Protein AF-0000000084458214 (afdb_homodimer)

Solvent-accessible surface area (backbone atoms only — not comparable to full-atom values): 15263 Å² total; per-residue (Å²): 127,90,68,49,30,38,37,38,34,32,33,39,53,26,86,89,51,52,70,67,56,36,51,49,43,48,60,70,59,49,39,23,42,50,30,45,54,28,53,77,61,60,36,29,26,35,30,42,27,46,20,45,67,82,57,42,50,61,59,68,68,41,92,57,76,60,43,67,59,92,46,48,25,34,38,41,35,29,31,71,39,71,67,58,52,57,55,52,59,68,34,64,62,38,60,70,46,51,55,62,51,42,64,74,42,37,34,66,84,49,84,35,28,49,26,50,41,21,48,61,46,71,39,27,47,88,42,36,55,68,58,82,29,74,88,50,53,72,78,74,76,80,125,126,90,68,48,31,38,38,38,33,34,34,40,54,26,88,88,50,53,71,67,57,35,53,49,43,47,60,70,58,48,38,23,44,50,31,45,54,28,54,78,61,60,36,31,26,33,30,43,27,46,20,45,67,83,59,41,50,61,60,67,67,40,90,57,78,60,43,68,58,93,45,48,26,34,37,40,33,28,30,71,38,72,66,60,52,59,56,52,60,67,35,65,62,36,60,69,46,51,54,61,51,46,65,75,42,37,31,66,87,48,82,36,27,47,26,49,41,20,48,60,46,72,39,25,48,90,41,37,55,66,60,82,28,75,88,51,51,71,77,73,76,79,126

Organism: NCBI:txid398673

InterPro domains:
  IPR009799 EthD domain [PF07110] (14-109)
  IPR011008 Dimeric alpha-beta barrel [SSF54909] (6-111)

Nearest PDB structures (foldseek):
  2ftr-assembly1_B  TM=7.548E-01  e=2.583E-05  Halalkalibacterium halodurans C-125
  3lo3-assembly2_C  TM=6.861E-01  e=1.481E-04  Colwellia psychrerythraea 34H
  3bde-assembly1_A  TM=5.915E-01  e=1.314E-03  Mesorhizobium japonicum MAFF 303099
  1iuj-assembly1_B  TM=6.282E-01  e=7.536E-03  Thermus thermophilus
  5kak-assembly1_A  TM=5.071E-01  e=2.304E-03  Paraburkholderia xenovorans LB400

Secondary structure (DSSP, 8-state):
----EEEEEEE-B-TTS-HHHHHHHIIIIIHHHHHHHHHHHT--EEEEEE--HHHHHHHHHSSS-EEE---SEEEEEEES-HHHHHHHTTSHHIIIIIHHHHTTTB-TTS--EEEEEEEEEEEEETTEE-S--GGGS------/----EEEEEEE-B-TTS-HHHHHHHIIIIIHHHHHHHHHHHT--EEEEEE--HHHHHHHHHSSS-EEE---SEEEEEEES-HHHHHHHTTSHHIIIIIHHHHTTTB-TTS--EEEEEEEEEEEEETTEE-S--GGGS------

Structure (mmCIF, N/CA/C/O backbone):
data_AF-0000000084458214-model_v1
#
loop_
_entity.id
_entity.type
_entity.pdbx_description
1 polymer 'EthD domain-containing protein'
#
loop_
_atom_site.group_PDB
_atom_site.id
_atom_site.type_symbol
_atom_site.label_atom_id
_atom_site.label_alt_id
_atom_site.label_comp_id
_atom_site.label_asym_id
_atom_site.label_entity_id
_atom_site.label_seq_id
_atom_site.pdbx_PDB_ins_code
_atom_site.Cartn_x
_atom_site.Cartn_y
_atom_site.Cartn_z
_atom_site.occupancy
_atom_site.B_iso_or_equiv
_atom_site.auth_seq_id
_atom_site.auth_comp_id
_atom_site.auth_asym_id
_atom_site.auth_atom_id
_atom_site.pdbx_PDB_model_num
ATOM 1 N N . MET A 1 1 ? -12.719 -8.867 16.609 1 38.28 1 MET A N 1
ATOM 2 C CA . MET A 1 1 ? -11.469 -8.117 16.703 1 38.28 1 MET A CA 1
ATOM 3 C C . MET A 1 1 ? -11.461 -6.953 15.711 1 38.28 1 MET A C 1
ATOM 5 O O . MET A 1 1 ? -11.859 -7.109 14.555 1 38.28 1 MET A O 1
ATOM 9 N N . SER A 1 2 ? -11.703 -5.812 16.156 1 49.28 2 SER A N 1
ATOM 10 C CA . SER A 1 2 ? -11.938 -4.641 15.32 1 49.28 2 SER A CA 1
ATOM 11 C C . SER A 1 2 ? -10.836 -4.477 14.281 1 49.28 2 SER A C 1
ATOM 13 O O . SER A 1 2 ? -9.648 -4.484 14.625 1 49.28 2 SER A O 1
ATOM 15 N N . SER A 1 3 ? -10.898 -4.867 13 1 80.44 3 SER A N 1
ATOM 16 C CA . SER A 1 3 ? -9.883 -4.914 11.953 1 80.44 3 SER A CA 1
ATOM 17 C C . SER A 1 3 ? -9.562 -3.518 11.43 1 80.44 3 SER A C 1
ATOM 19 O O . SER A 1 3 ? -10.453 -2.686 11.281 1 80.44 3 SER A O 1
ATOM 21 N N . SER A 1 4 ? -8.359 -3.076 11.68 1 92.88 4 SER A N 1
ATOM 22 C CA . SER A 1 4 ? -7.887 -1.809 11.133 1 92.88 4 SER A CA 1
ATOM 23 C C . SER A 1 4 ? -7.922 -1.814 9.609 1 92.88 4 SER A C 1
ATOM 25 O O . SER A 1 4 ? -8.281 -2.82 9 1 92.88 4 SER A O 1
ATOM 27 N N . LEU A 1 5 ? -7.855 -0.6 9.086 1 94.44 5 LEU A N 1
ATOM 28 C CA . LEU A 1 5 ? -7.902 -0.42 7.637 1 94.44 5 LEU A CA 1
ATOM 29 C C . LEU A 1 5 ? -6.582 0.132 7.109 1 94.44 5 LEU A C 1
ATOM 31 O O . LEU A 1 5 ? -5.875 0.846 7.824 1 94.44 5 LEU A O 1
ATOM 35 N N . TYR A 1 6 ? -6.293 -0.275 5.93 1 95.06 6 TYR A N 1
ATOM 36 C CA . TYR A 1 6 ? -5.227 0.391 5.188 1 95.06 6 TYR A CA 1
ATOM 37 C C . TYR A 1 6 ? -5.801 1.393 4.191 1 95.06 6 TYR A C 1
ATOM 39 O O . TYR A 1 6 ? -6.742 1.078 3.457 1 95.06 6 TYR A O 1
ATOM 47 N N . LYS A 1 7 ? -5.34 2.588 4.258 1 93.06 7 LYS A N 1
ATOM 48 C CA . LYS A 1 7 ? -5.562 3.594 3.223 1 93.06 7 LYS A CA 1
ATOM 49 C C . LYS A 1 7 ? -4.27 3.918 2.482 1 93.06 7 LYS A C 1
ATOM 51 O O . LYS A 1 7 ? -3.266 4.273 3.104 1 93.06 7 LYS A O 1
ATOM 56 N N . ILE A 1 8 ? -4.312 3.752 1.186 1 94 8 ILE A N 1
ATOM 57 C CA . ILE A 1 8 ? -3.152 4.055 0.355 1 94 8 ILE A CA 1
ATOM 58 C C . ILE A 1 8 ? -3.43 5.301 -0.482 1 94 8 ILE A C 1
ATOM 60 O O . ILE A 1 8 ? -4.488 5.414 -1.105 1 94 8 ILE A O 1
ATOM 64 N N . CYS A 1 9 ? -2.486 6.23 -0.456 1 92.81 9 CYS A N 1
ATOM 65 C CA . CYS A 1 9 ? -2.559 7.445 -1.258 1 92.81 9 CYS A CA 1
ATOM 66 C C . CYS A 1 9 ? -1.31 7.609 -2.115 1 92.81 9 CYS A C 1
ATOM 68 O O . CYS A 1 9 ? -0.195 7.371 -1.646 1 92.81 9 CYS A O 1
ATOM 70 N N . PHE A 1 10 ? -1.528 7.938 -3.326 1 92.62 10 PHE A N 1
ATOM 71 C CA . PHE A 1 10 ? -0.419 8.203 -4.234 1 92.62 10 PHE A CA 1
ATOM 72 C C . PHE A 1 10 ? -0.232 9.703 -4.43 1 92.62 10 PHE A C 1
ATOM 74 O O . PHE A 1 10 ? -1.208 10.453 -4.539 1 92.62 10 PHE A O 1
ATOM 81 N N . ILE A 1 11 ? 1.06 10.133 -4.457 1 92.12 11 ILE A N 1
ATOM 82 C CA . ILE A 1 11 ? 1.333 11.57 -4.418 1 92.12 11 ILE A CA 1
ATOM 83 C C . ILE A 1 11 ? 2.355 11.93 -5.492 1 92.12 11 ILE A C 1
ATOM 85 O O . ILE A 1 11 ? 3.1 11.062 -5.965 1 92.12 11 ILE A O 1
ATOM 89 N N . ARG A 1 12 ? 2.387 13.203 -5.852 1 92.88 12 ARG A N 1
ATOM 90 C CA . ARG A 1 12 ? 3.33 13.773 -6.809 1 92.88 12 ARG A CA 1
ATOM 91 C C . ARG A 1 12 ? 4.113 14.93 -6.188 1 92.88 12 ARG A C 1
ATOM 93 O O . ARG A 1 12 ? 3.555 15.742 -5.449 1 92.88 12 ARG A O 1
ATOM 100 N N . ARG A 1 13 ? 5.285 14.922 -6.574 1 94.81 13 ARG A N 1
ATOM 101 C CA . ARG A 1 13 ? 6.137 15.984 -6.051 1 94.81 13 ARG A CA 1
ATOM 102 C C . ARG A 1 13 ? 5.879 17.297 -6.777 1 94.81 13 ARG A C 1
ATOM 104 O O . ARG A 1 13 ? 5.504 17.312 -7.953 1 94.81 13 ARG A O 1
ATOM 111 N N . ARG A 1 14 ? 6.051 18.438 -6.098 1 94.88 14 ARG A N 1
ATOM 112 C CA . ARG A 1 14 ? 6.078 19.75 -6.746 1 94.88 14 ARG A CA 1
ATOM 113 C C . ARG A 1 14 ? 7.008 19.734 -7.953 1 94.88 14 ARG A C 1
ATOM 115 O O . ARG A 1 14 ? 8.102 19.188 -7.895 1 94.88 14 ARG A O 1
ATOM 122 N N . PRO A 1 15 ? 6.609 20.391 -9.039 1 94.25 15 PRO A N 1
ATOM 123 C CA . PRO A 1 15 ? 7.34 20.25 -10.305 1 94.25 15 PRO A CA 1
ATOM 124 C C . PRO A 1 15 ? 8.727 20.906 -10.258 1 94.25 15 PRO A C 1
ATOM 126 O O . PRO A 1 15 ? 9.586 20.578 -11.086 1 94.25 15 PRO A O 1
ATOM 129 N N . ASP A 1 16 ? 8.938 21.797 -9.359 1 97.31 16 ASP A N 1
ATOM 130 C CA . ASP A 1 16 ? 10.219 22.5 -9.32 1 97.31 16 ASP A CA 1
ATOM 131 C C . ASP A 1 16 ? 11.227 21.766 -8.445 1 97.31 16 ASP A C 1
ATOM 133 O O . ASP A 1 16 ? 12.383 22.172 -8.344 1 97.31 16 ASP A O 1
ATOM 137 N N . LEU A 1 17 ? 10.844 20.688 -7.844 1 97.69 17 LEU A N 1
ATOM 138 C CA . LEU A 1 17 ? 11.742 19.922 -6.977 1 97.69 17 LEU A CA 1
ATOM 139 C C . LEU A 1 17 ? 12.32 18.719 -7.707 1 97.69 17 LEU A C 1
ATOM 141 O O . LEU A 1 17 ? 11.617 18.062 -8.477 1 97.69 17 LEU A O 1
ATOM 145 N N . THR A 1 18 ? 13.586 18.406 -7.43 1 97.94 18 THR A N 1
ATOM 146 C CA . THR A 1 18 ? 14.141 17.109 -7.824 1 97.94 18 THR A CA 1
ATOM 147 C C . THR A 1 18 ? 13.586 15.992 -6.945 1 97.94 18 THR A C 1
ATOM 149 O O . THR A 1 18 ? 13.023 16.25 -5.879 1 97.94 18 THR A O 1
ATOM 152 N N . GLU A 1 19 ? 13.766 14.781 -7.359 1 97.06 19 GLU A N 1
ATOM 153 C CA . GLU A 1 19 ? 13.344 13.648 -6.543 1 97.06 19 GLU A CA 1
ATOM 154 C C . GLU A 1 19 ? 14.062 13.641 -5.199 1 97.06 19 GLU A C 1
ATOM 156 O O . GLU A 1 19 ? 13.453 13.375 -4.164 1 97.06 19 GLU A O 1
ATOM 161 N N . GLU A 1 20 ? 15.328 13.906 -5.273 1 97.12 20 GLU A N 1
ATOM 162 C CA . GLU A 1 20 ? 16.125 13.898 -4.047 1 97.12 20 GLU A CA 1
ATOM 163 C C . GLU A 1 20 ? 15.617 14.938 -3.055 1 97.12 20 GLU A C 1
ATOM 165 O O . GLU A 1 20 ? 15.453 14.648 -1.868 1 97.12 20 GLU A O 1
ATOM 170 N N . GLN A 1 21 ? 15.336 16.141 -3.541 1 98.31 21 GLN A N 1
ATOM 171 C CA . GLN A 1 21 ? 14.805 17.203 -2.695 1 98.31 21 GLN A CA 1
ATOM 172 C C . GLN A 1 21 ? 13.445 16.812 -2.115 1 98.31 21 GLN A C 1
ATOM 174 O O . GLN A 1 21 ? 13.188 17.047 -0.932 1 98.31 21 GLN A O 1
ATOM 179 N N . PHE A 1 22 ? 12.656 16.281 -2.914 1 97.69 22 PHE A N 1
ATOM 180 C CA . PHE A 1 22 ? 11.312 15.875 -2.525 1 97.69 22 PHE A CA 1
ATOM 181 C C . PHE A 1 22 ? 11.367 14.828 -1.417 1 97.69 22 PHE A C 1
ATOM 183 O O . PHE A 1 22 ? 10.734 14.992 -0.371 1 97.69 22 PHE A O 1
ATOM 190 N N . TYR A 1 23 ? 12.125 13.758 -1.609 1 96.62 23 TYR A N 1
ATOM 191 C CA . TYR A 1 23 ? 12.172 12.672 -0.638 1 96.62 23 TYR A CA 1
ATOM 192 C C . TYR A 1 23 ? 12.82 13.133 0.663 1 96.62 23 TYR A C 1
ATOM 194 O O . TYR A 1 23 ? 12.406 12.711 1.749 1 96.62 23 TYR A O 1
ATOM 202 N N . ASP A 1 24 ? 13.852 13.945 0.537 1 96.94 24 ASP A N 1
ATOM 203 C CA . ASP A 1 24 ? 14.492 14.477 1.735 1 96.94 24 ASP A CA 1
ATOM 204 C C . ASP A 1 24 ? 13.5 15.289 2.568 1 96.94 24 ASP A C 1
ATOM 206 O O . ASP A 1 24 ? 13.383 15.086 3.775 1 96.94 24 ASP A O 1
ATOM 210 N N . TYR A 1 25 ? 12.805 16.203 1.949 1 97.94 25 TYR A N 1
ATOM 211 C CA . TYR A 1 25 ? 11.828 17.031 2.648 1 97.94 25 TYR A CA 1
ATOM 212 C C . TYR A 1 25 ? 10.727 16.172 3.27 1 97.94 25 TYR A C 1
ATOM 214 O O . TYR A 1 25 ? 10.391 16.344 4.445 1 97.94 25 TYR A O 1
ATOM 222 N N . TRP A 1 26 ? 10.188 15.266 2.469 1 97.25 26 TRP A N 1
ATOM 223 C CA . TRP A 1 26 ? 9.094 14.406 2.91 1 97.25 26 TRP A CA 1
ATOM 224 C C . TRP A 1 26 ? 9.5 13.594 4.137 1 97.25 26 TRP A C 1
ATOM 226 O O . TRP A 1 26 ? 8.789 13.578 5.145 1 97.25 26 TRP A O 1
ATOM 236 N N . ARG A 1 27 ? 10.633 13 4.102 1 96 27 ARG A N 1
ATOM 237 C CA . ARG A 1 27 ? 11.078 12.078 5.141 1 96 27 ARG A CA 1
ATOM 238 C C . ARG A 1 27 ? 11.586 12.828 6.363 1 96 27 ARG A C 1
ATOM 240 O O . ARG A 1 27 ? 11.328 12.43 7.5 1 96 27 ARG A O 1
ATOM 247 N N . ASN A 1 28 ? 12.25 13.898 6.133 1 95.31 28 ASN A N 1
ATOM 248 C CA . ASN A 1 28 ? 13.023 14.469 7.234 1 95.31 28 ASN A CA 1
ATOM 249 C C . ASN A 1 28 ? 12.375 15.742 7.773 1 95.31 28 ASN A C 1
ATOM 251 O O . ASN A 1 28 ? 12.68 16.172 8.891 1 95.31 28 ASN A O 1
ATOM 255 N N . VAL A 1 29 ? 11.539 16.391 7.043 1 96.5 29 VAL A N 1
ATOM 256 C CA . VAL A 1 29 ? 10.891 17.609 7.5 1 96.5 29 VAL A CA 1
ATOM 257 C C . VAL A 1 29 ? 9.414 17.344 7.781 1 96.5 29 VAL A C 1
ATOM 259 O O . VAL A 1 29 ? 8.914 17.688 8.852 1 96.5 29 VAL A O 1
ATOM 262 N N . HIS A 1 30 ? 8.727 16.734 6.879 1 97.5 30 HIS A N 1
ATOM 263 C CA . HIS A 1 30 ? 7.293 16.531 7.004 1 97.5 30 HIS A CA 1
ATOM 264 C C . HIS A 1 30 ? 6.977 15.398 7.977 1 97.5 30 HIS A C 1
ATOM 266 O O . HIS A 1 30 ? 6.066 15.516 8.797 1 97.5 30 HIS A O 1
ATOM 272 N N . ALA A 1 31 ? 7.734 14.312 7.898 1 96.5 31 ALA A N 1
ATOM 273 C CA . ALA A 1 31 ? 7.418 13.078 8.609 1 96.5 31 ALA A CA 1
ATOM 274 C C . ALA A 1 31 ? 7.41 13.305 10.125 1 96.5 31 ALA A C 1
ATOM 276 O O . ALA A 1 31 ? 6.555 12.773 10.828 1 96.5 31 ALA A O 1
ATOM 277 N N . PRO A 1 32 ? 8.352 14.055 10.672 1 95.81 32 PRO A N 1
ATOM 278 C CA . PRO A 1 32 ? 8.281 14.297 12.117 1 95.81 32 PRO A CA 1
ATOM 279 C C . PRO A 1 32 ? 6.965 14.945 12.547 1 95.81 32 PRO A C 1
ATOM 281 O O . PRO A 1 32 ? 6.461 14.664 13.633 1 95.81 32 PRO A O 1
ATOM 284 N N . LYS A 1 33 ? 6.422 15.781 11.758 1 96.75 33 LYS A N 1
ATOM 285 C CA . LYS A 1 33 ? 5.133 16.391 12.07 1 96.75 33 LYS A CA 1
ATOM 286 C C . LYS A 1 33 ? 4.016 15.352 12.078 1 96.75 33 LYS A C 1
ATOM 288 O O . LYS A 1 33 ? 3.143 15.375 12.945 1 96.75 33 LYS A O 1
ATOM 293 N N . ILE A 1 34 ? 4.047 14.445 11.133 1 96.81 34 ILE A N 1
ATOM 294 C CA . ILE A 1 34 ? 3.086 13.352 11.078 1 96.81 34 ILE A CA 1
ATOM 295 C C . ILE A 1 34 ? 3.225 12.484 12.328 1 96.81 34 ILE A C 1
ATOM 297 O O . ILE A 1 34 ? 2.225 12.086 12.93 1 96.81 34 ILE A O 1
ATOM 301 N N . ALA A 1 35 ? 4.457 12.164 12.656 1 95.38 35 ALA A N 1
ATOM 302 C CA . ALA A 1 35 ? 4.723 11.32 13.82 1 95.38 35 ALA A CA 1
ATOM 303 C C . ALA A 1 35 ? 4.133 11.938 15.086 1 95.38 35 ALA A C 1
ATOM 305 O O . ALA A 1 35 ? 3.479 11.242 15.875 1 95.38 35 ALA A O 1
ATOM 306 N N . TYR A 1 36 ? 4.332 13.188 15.258 1 93.88 36 TYR A N 1
ATOM 307 C CA . TYR A 1 36 ? 3.801 13.891 16.406 1 93.88 36 TYR A CA 1
ATOM 308 C C . TYR A 1 36 ? 2.277 13.844 16.422 1 93.88 36 TYR A C 1
ATOM 310 O O . TYR A 1 36 ? 1.674 13.438 17.422 1 93.88 36 TYR A O 1
ATOM 318 N N . TRP A 1 37 ? 1.728 14.227 15.367 1 95.25 37 TRP A N 1
ATOM 319 C CA . TRP A 1 37 ? 0.279 14.305 15.219 1 95.25 37 TRP A CA 1
ATOM 320 C C . TRP A 1 37 ? -0.361 12.93 15.367 1 95.25 37 TRP A C 1
ATOM 322 O O . TRP A 1 37 ? -1.426 12.797 15.977 1 95.25 37 TRP A O 1
ATOM 332 N N . SER A 1 38 ? 0.294 11.914 14.836 1 94.31 38 SER A N 1
ATOM 333 C CA . SER A 1 38 ? -0.239 10.555 14.859 1 94.31 38 SER A CA 1
ATOM 334 C C . SER A 1 38 ? -0.381 10.039 16.281 1 94.31 38 SER A C 1
ATOM 336 O O . SER A 1 38 ? -1.34 9.336 16.609 1 94.31 38 SER A O 1
ATOM 338 N N . LYS A 1 39 ? 0.555 10.352 17.078 1 90.5 39 LYS A N 1
ATOM 339 C CA . LYS A 1 39 ? 0.53 9.898 18.469 1 90.5 39 LYS A CA 1
ATOM 340 C C . LYS A 1 39 ? -0.698 10.438 19.203 1 90.5 39 LYS A C 1
ATOM 342 O O . LYS A 1 39 ? -1.317 9.727 19.984 1 90.5 39 LYS A O 1
ATOM 347 N N . LYS A 1 40 ? -1.097 11.594 18.906 1 90.62 40 LYS A N 1
ATOM 348 C CA . LYS A 1 40 ? -2.23 12.25 19.547 1 90.62 40 LYS A CA 1
ATOM 349 C C . LYS A 1 40 ? -3.553 11.648 19.078 1 90.62 40 LYS A C 1
ATOM 351 O O . LYS A 1 40 ? -4.531 11.625 19.828 1 90.62 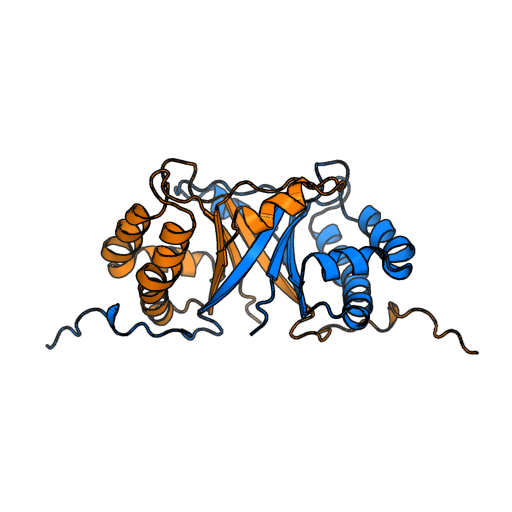40 LYS A O 1
ATOM 356 N N . HIS A 1 41 ? -3.57 11.055 17.906 1 92.88 41 HIS A N 1
ATOM 357 C CA . HIS A 1 41 ? -4.859 10.734 17.312 1 92.88 41 HIS A CA 1
ATOM 358 C C . HIS A 1 41 ? -5 9.227 17.094 1 92.88 41 HIS A C 1
ATOM 360 O O . HIS A 1 41 ? -5.926 8.781 16.406 1 92.88 41 HIS A O 1
ATOM 366 N N . GLY A 1 42 ? -4.094 8.516 17.516 1 90.44 42 GLY A N 1
ATOM 367 C CA . GLY A 1 42 ? -4.23 7.066 17.5 1 90.44 42 GLY A CA 1
ATOM 368 C C . GLY A 1 42 ? -4.043 6.461 16.125 1 90.44 42 GLY A C 1
ATOM 369 O O . GLY A 1 42 ? -4.66 5.445 15.805 1 90.44 42 GLY A O 1
ATOM 370 N N . ILE A 1 43 ? -3.352 7.117 15.297 1 94 43 ILE A N 1
ATOM 371 C CA . ILE A 1 43 ? -2.941 6.508 14.039 1 94 43 ILE A CA 1
ATOM 372 C C . ILE A 1 43 ? -2.068 5.285 14.32 1 94 43 ILE A C 1
ATOM 374 O O . ILE A 1 43 ? -1.08 5.379 15.047 1 94 43 ILE A O 1
ATOM 378 N N . ILE A 1 44 ? -2.447 4.148 13.695 1 96.12 44 ILE A N 1
ATOM 379 C CA . ILE A 1 44 ? -1.804 2.873 14 1 96.12 44 ILE A CA 1
ATOM 380 C C . ILE A 1 44 ? -0.516 2.738 13.188 1 96.12 44 ILE A C 1
ATOM 382 O O . ILE A 1 44 ? 0.491 2.236 13.695 1 96.12 44 ILE A O 1
ATOM 386 N N . GLY A 1 45 ? -0.562 3.227 11.953 1 96.31 45 GLY A N 1
ATOM 387 C CA . GLY A 1 45 ? 0.605 3.113 11.094 1 96.31 45 GLY A CA 1
ATOM 388 C C . GLY A 1 45 ? 0.679 4.203 10.047 1 96.31 45 GLY A C 1
ATOM 389 O O . GLY A 1 45 ? -0.351 4.707 9.594 1 96.31 45 GLY A O 1
ATOM 390 N N . TYR A 1 46 ? 1.821 4.551 9.688 1 97.12 46 TYR A N 1
ATOM 391 C CA . TYR A 1 46 ? 2.162 5.469 8.609 1 97.12 46 TYR A CA 1
ATOM 392 C C . TYR A 1 46 ? 3.475 5.066 7.945 1 97.12 46 TYR A C 1
ATOM 394 O O . TYR A 1 46 ? 4.535 5.125 8.57 1 97.12 46 TYR A O 1
ATOM 402 N N . THR A 1 47 ? 3.387 4.648 6.691 1 96.75 47 THR A N 1
ATOM 403 C CA . THR A 1 47 ? 4.543 4.199 5.926 1 96.75 47 THR A CA 1
ATOM 404 C C . THR A 1 47 ? 4.68 5 4.637 1 96.75 47 THR A C 1
ATOM 406 O O . THR A 1 47 ? 3.723 5.121 3.869 1 96.75 47 THR A O 1
ATOM 409 N N . GLN A 1 48 ? 5.855 5.602 4.418 1 95.81 48 GLN A N 1
ATOM 410 C CA . GLN A 1 48 ? 6.176 6.23 3.141 1 95.81 48 GLN A CA 1
ATOM 411 C C . GLN A 1 48 ? 6.758 5.215 2.16 1 95.81 48 GLN A C 1
ATOM 413 O O . GLN A 1 48 ? 7.598 4.395 2.531 1 95.81 48 GLN A O 1
ATOM 418 N N . ILE A 1 49 ? 6.309 5.281 0.956 1 95.44 49 ILE A N 1
ATOM 419 C CA . ILE A 1 49 ? 6.906 4.527 -0.14 1 95.44 49 ILE A CA 1
ATOM 420 C C . ILE A 1 49 ? 7.492 5.488 -1.17 1 95.44 49 ILE A C 1
ATOM 422 O O . ILE A 1 49 ? 6.754 6.207 -1.849 1 95.44 49 ILE A O 1
ATOM 426 N N . HIS A 1 50 ? 8.805 5.543 -1.272 1 95.88 50 HIS A N 1
ATOM 427 C CA . HIS A 1 50 ? 9.508 6.367 -2.254 1 95.88 50 HIS A CA 1
ATOM 428 C C . HIS A 1 50 ? 9.664 5.629 -3.58 1 95.88 50 HIS A C 1
ATOM 430 O O . HIS A 1 50 ? 10.453 4.688 -3.684 1 95.88 50 HIS A O 1
ATOM 436 N N . THR A 1 51 ? 8.922 6.078 -4.504 1 94.19 51 THR A N 1
ATOM 437 C CA . THR A 1 51 ? 8.938 5.418 -5.805 1 94.19 51 THR A CA 1
ATOM 438 C C . THR A 1 51 ? 9.719 6.242 -6.824 1 94.19 51 THR A C 1
ATOM 440 O O . THR A 1 51 ? 9.133 6.812 -7.746 1 94.19 51 THR A O 1
ATOM 443 N N . SER A 1 52 ? 10.953 6.137 -6.711 1 93.5 52 SER A N 1
ATOM 444 C CA . SER A 1 52 ? 11.828 6.922 -7.578 1 93.5 52 SER A CA 1
ATOM 445 C C . SER A 1 52 ? 11.773 6.422 -9.016 1 93.5 52 SER A C 1
ATOM 447 O O . SER A 1 52 ? 11.422 5.266 -9.266 1 93.5 52 SER A O 1
ATOM 449 N N . SER A 1 53 ? 12.164 7.316 -9.922 1 91.81 53 SER A N 1
ATOM 450 C CA . SER A 1 53 ? 12.219 6.941 -11.336 1 91.81 53 SER A CA 1
ATOM 451 C C . SER A 1 53 ? 13.188 5.785 -11.562 1 91.81 53 SER A C 1
ATOM 453 O O . SER A 1 53 ? 12.961 4.945 -12.438 1 91.81 53 SER A O 1
ATOM 455 N N . ALA A 1 54 ? 14.25 5.719 -10.797 1 91.19 54 ALA A N 1
ATOM 456 C CA . ALA A 1 54 ? 15.242 4.652 -10.922 1 91.19 54 ALA A CA 1
ATOM 457 C C . ALA A 1 54 ? 14.625 3.289 -10.633 1 91.19 54 ALA A C 1
ATOM 459 O O . ALA A 1 54 ? 15.016 2.281 -11.227 1 91.19 54 ALA A O 1
ATOM 460 N N . LEU A 1 55 ? 13.703 3.236 -9.797 1 89.88 55 LEU A N 1
ATOM 461 C CA . LEU A 1 55 ? 13.039 1.985 -9.445 1 89.88 55 LEU A CA 1
ATOM 462 C C . LEU A 1 55 ? 11.922 1.671 -10.43 1 89.88 55 LEU A C 1
ATOM 464 O O . LEU A 1 55 ? 11.641 0.502 -10.711 1 89.88 55 LEU A O 1
ATOM 468 N N . ARG A 1 56 ? 11.258 2.68 -10.969 1 86.81 56 ARG A N 1
ATOM 469 C CA . ARG A 1 56 ? 10.109 2.484 -11.844 1 86.81 56 ARG A CA 1
ATOM 470 C C . ARG A 1 56 ? 10.547 2.117 -13.258 1 86.81 56 ARG A C 1
ATOM 472 O O . ARG A 1 56 ? 9.875 1.344 -13.938 1 86.81 56 ARG A O 1
ATOM 479 N N . GLN A 1 57 ? 11.609 2.615 -13.664 1 86.44 57 GLN A N 1
ATOM 480 C CA . GLN A 1 57 ? 12.055 2.471 -15.039 1 86.44 57 GLN A CA 1
ATOM 481 C C . GLN A 1 57 ? 12.219 1 -15.414 1 86.44 57 GLN A C 1
ATOM 483 O O . GLN A 1 57 ? 11.734 0.562 -16.453 1 86.44 57 GLN A O 1
ATOM 488 N N . PRO A 1 58 ? 12.883 0.246 -14.547 1 83.75 58 PRO A N 1
ATOM 489 C CA . PRO A 1 58 ? 13.016 -1.168 -14.906 1 83.75 58 PRO A CA 1
ATOM 490 C C . PRO A 1 58 ? 11.664 -1.877 -15.023 1 83.75 58 PRO A C 1
ATOM 492 O O . PRO A 1 58 ? 11.531 -2.832 -15.789 1 83.75 58 PRO A O 1
ATOM 495 N N . LEU A 1 59 ? 10.742 -1.451 -14.266 1 83.31 59 LEU A N 1
ATOM 496 C CA . LEU A 1 59 ? 9.414 -2.055 -14.328 1 83.31 59 LEU A CA 1
ATOM 497 C C . LEU A 1 59 ? 8.742 -1.756 -15.664 1 83.31 59 LEU A C 1
ATOM 499 O O . LEU A 1 59 ? 8.07 -2.617 -16.234 1 83.31 59 LEU A O 1
ATOM 503 N N . THR A 1 60 ? 8.914 -0.607 -16.062 1 80.69 60 THR A N 1
ATOM 504 C CA . THR A 1 60 ? 8.312 -0.183 -17.328 1 80.69 60 THR A CA 1
ATOM 505 C C . THR A 1 60 ? 8.953 -0.908 -18.5 1 80.69 60 THR A C 1
ATOM 507 O O . THR A 1 60 ? 8.328 -1.09 -19.547 1 80.69 60 THR A O 1
ATOM 510 N N . ALA A 1 61 ? 10.117 -1.398 -18.25 1 78.31 61 ALA A N 1
ATOM 511 C CA . ALA A 1 61 ? 10.875 -2.033 -19.328 1 78.31 61 ALA A CA 1
ATOM 512 C C . ALA A 1 61 ? 10.609 -3.535 -19.375 1 78.31 61 ALA A C 1
ATOM 514 O O . ALA A 1 61 ? 11.023 -4.219 -20.312 1 78.31 61 ALA A O 1
ATOM 515 N N . THR A 1 62 ? 9.961 -3.977 -18.375 1 76.06 62 THR A N 1
ATOM 516 C CA . THR A 1 62 ? 9.672 -5.406 -18.312 1 76.06 62 THR A CA 1
ATOM 517 C C . THR A 1 62 ? 8.602 -5.781 -19.344 1 76.06 62 THR A C 1
ATOM 519 O O . THR A 1 62 ? 7.684 -5 -19.594 1 76.06 62 THR A O 1
ATOM 522 N N . PRO A 1 63 ? 8.727 -6.957 -19.859 1 68.25 63 PRO A N 1
ATOM 523 C CA . PRO A 1 63 ? 7.754 -7.395 -20.875 1 68.25 63 PRO A CA 1
ATOM 524 C C . PRO A 1 63 ? 6.426 -7.836 -20.25 1 68.25 63 PRO A C 1
ATOM 526 O O . PRO A 1 63 ? 5.527 -8.281 -20.969 1 68.25 63 PRO A O 1
ATOM 529 N N . LEU A 1 64 ? 6.238 -7.598 -19.094 1 69.56 64 LEU A N 1
ATOM 530 C CA . LEU A 1 64 ? 4.988 -7.969 -18.438 1 69.56 64 LEU A CA 1
ATOM 531 C C . LEU A 1 64 ? 3.924 -6.89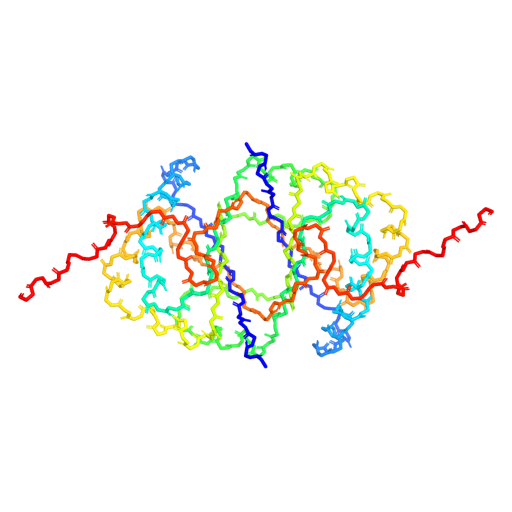8 -18.656 1 69.56 64 LEU A C 1
ATOM 533 O O . LEU A 1 64 ? 4.25 -5.719 -18.812 1 69.56 64 LEU A O 1
ATOM 537 N N . PRO A 1 65 ? 2.711 -7.383 -18.766 1 72.12 65 PRO A N 1
ATOM 538 C CA . PRO A 1 65 ? 1.604 -6.445 -18.969 1 72.12 65 PRO A CA 1
ATOM 539 C C . PRO A 1 65 ? 1.27 -5.648 -17.703 1 72.12 65 PRO A C 1
ATOM 541 O O . PRO A 1 65 ? 0.178 -5.793 -17.141 1 72.12 65 PRO A O 1
ATOM 544 N N . LEU A 1 66 ? 2.23 -4.91 -17.281 1 75.56 66 LEU A N 1
ATOM 545 C CA . LEU A 1 66 ? 2.057 -4.082 -16.094 1 75.56 66 LEU A CA 1
ATOM 546 C C . LEU A 1 66 ? 1.856 -2.619 -16.484 1 75.56 66 LEU A C 1
ATOM 548 O O . LEU A 1 66 ? 2.508 -2.119 -17.406 1 75.56 66 LEU A O 1
ATOM 552 N N . ALA A 1 67 ? 0.871 -2.057 -15.875 1 83 67 ALA A N 1
ATOM 553 C CA . ALA A 1 67 ? 0.744 -0.602 -15.906 1 83 67 ALA A CA 1
ATOM 554 C C . ALA A 1 67 ? 1.433 0.033 -14.695 1 83 67 ALA A C 1
ATOM 556 O O . ALA A 1 67 ? 0.94 -0.065 -13.57 1 83 67 ALA A O 1
ATOM 557 N N . VAL A 1 68 ? 2.57 0.605 -15.023 1 86.31 68 VAL A N 1
ATOM 558 C CA . VAL A 1 68 ? 3.332 1.206 -13.938 1 86.31 68 VAL A CA 1
ATOM 559 C C . VAL A 1 68 ? 2.791 2.602 -13.633 1 86.31 68 VAL A C 1
ATOM 561 O O . VAL A 1 68 ? 2.715 3.449 -14.531 1 86.31 68 VAL A O 1
ATOM 564 N N . MET A 1 69 ? 2.443 2.811 -12.43 1 86.88 69 MET A N 1
ATOM 565 C CA . MET A 1 69 ? 1.883 4.098 -12.023 1 86.88 69 MET A CA 1
ATOM 566 C C . MET A 1 69 ? 2.949 5.188 -12.047 1 86.88 69 MET A C 1
ATOM 568 O O . MET A 1 69 ? 4.105 4.938 -11.695 1 86.88 69 MET A O 1
ATOM 572 N N . ASP A 1 70 ? 2.449 6.316 -12.422 1 88 70 ASP A N 1
ATOM 573 C CA . ASP A 1 70 ? 3.365 7.445 -12.539 1 88 70 ASP A CA 1
ATOM 574 C C . ASP A 1 70 ? 3.176 8.422 -11.383 1 88 70 ASP A C 1
ATOM 576 O O . ASP A 1 70 ? 2.625 9.508 -11.57 1 88 70 ASP A O 1
ATOM 580 N N . PHE A 1 71 ? 3.594 8.039 -10.188 1 91.25 71 PHE A N 1
ATOM 581 C CA . PHE A 1 71 ? 3.613 8.852 -8.977 1 91.25 71 PHE A CA 1
ATOM 582 C C . PHE A 1 71 ? 5.008 8.867 -8.359 1 91.25 71 PHE A C 1
ATOM 584 O O . PHE A 1 71 ? 5.82 7.98 -8.633 1 91.25 71 PHE A O 1
ATOM 591 N N . ASP A 1 72 ? 5.238 9.859 -7.551 1 93.38 72 ASP A N 1
ATOM 592 C CA . ASP A 1 72 ? 6.555 10 -6.93 1 93.38 72 ASP A CA 1
ATOM 593 C C . ASP A 1 72 ? 6.617 9.25 -5.602 1 93.38 72 ASP A C 1
ATOM 595 O O . ASP A 1 72 ? 7.703 9 -5.074 1 93.38 72 ASP A O 1
ATOM 599 N N . GLY A 1 73 ? 5.48 8.906 -5.113 1 93.5 73 GLY A N 1
ATOM 600 C CA . GLY A 1 73 ? 5.434 8.148 -3.869 1 93.5 73 GLY A CA 1
ATOM 601 C C . GLY A 1 73 ? 4.031 7.723 -3.484 1 93.5 73 GLY A C 1
ATOM 602 O O . GLY A 1 73 ? 3.062 8.07 -4.16 1 93.5 73 GLY A O 1
ATOM 603 N N . ALA A 1 74 ? 4.023 6.91 -2.443 1 94.25 74 ALA A N 1
ATOM 604 C CA . ALA A 1 74 ? 2.77 6.496 -1.816 1 94.25 74 ALA A CA 1
ATOM 605 C C . ALA A 1 74 ? 2.883 6.52 -0.295 1 94.25 74 ALA A C 1
ATOM 607 O O . ALA A 1 74 ? 3.982 6.406 0.253 1 94.25 74 ALA A O 1
ATOM 608 N N . VAL A 1 75 ? 1.83 6.746 0.294 1 95.12 75 VAL A N 1
ATOM 609 C CA . VAL A 1 75 ? 1.733 6.629 1.745 1 95.12 75 VAL A CA 1
ATOM 610 C C . VAL A 1 75 ? 0.713 5.555 2.111 1 95.12 75 VAL A C 1
ATOM 612 O O . VAL A 1 75 ? -0.356 5.469 1.502 1 95.12 75 VAL A O 1
ATOM 615 N N . ILE A 1 76 ? 1.062 4.676 3.014 1 95.62 76 ILE A N 1
ATOM 616 C CA . ILE A 1 76 ? 0.136 3.715 3.604 1 95.62 76 ILE A CA 1
ATOM 617 C C . ILE A 1 76 ? -0.199 4.133 5.035 1 95.62 76 ILE A C 1
ATOM 619 O O . ILE A 1 76 ? 0.683 4.188 5.895 1 95.62 76 ILE A O 1
ATOM 623 N N . TRP A 1 77 ? -1.438 4.414 5.227 1 95 77 TRP A N 1
ATOM 624 C CA . TRP A 1 77 ? -1.961 4.641 6.57 1 95 77 TRP A CA 1
ATOM 625 C C . TRP A 1 77 ? -2.602 3.375 7.125 1 95 77 TRP A C 1
ATOM 627 O O . TRP A 1 77 ? -3.322 2.672 6.414 1 95 77 TRP A O 1
ATOM 637 N N . GLU A 1 78 ? -2.34 3.062 8.297 1 95.38 78 GLU A N 1
ATOM 638 C CA . GLU A 1 78 ? -3.164 2.131 9.062 1 95.38 78 GLU A CA 1
ATOM 639 C C . GLU A 1 78 ? -4.008 2.863 10.102 1 95.38 78 GLU A C 1
ATOM 641 O O . GLU A 1 78 ? -3.469 3.52 10.992 1 95.38 78 GLU A O 1
ATOM 646 N N . ILE A 1 79 ? -5.289 2.709 10.008 1 94.19 79 ILE A N 1
ATOM 647 C CA . ILE A 1 79 ? -6.199 3.527 10.797 1 94.19 79 ILE A CA 1
ATOM 648 C C . ILE A 1 79 ? -7.277 2.643 11.422 1 94.19 79 ILE A C 1
ATOM 650 O O . ILE A 1 79 ? -7.629 1.597 10.875 1 94.19 79 ILE A O 1
ATOM 654 N N . PRO A 1 80 ? -7.781 3.08 12.562 1 92.75 80 PRO A N 1
ATOM 655 C CA . PRO A 1 80 ? -8.82 2.266 13.203 1 92.75 80 PRO A CA 1
ATOM 656 C C . PRO A 1 80 ? -10.141 2.297 12.438 1 92.75 80 PRO A C 1
ATOM 658 O O . PRO A 1 80 ? -10.859 1.295 12.398 1 92.75 80 PRO A O 1
ATOM 661 N N . SER A 1 81 ? -10.516 3.439 11.93 1 89.88 81 SER A N 1
ATOM 662 C CA . SER A 1 81 ? -11.719 3.629 11.133 1 89.88 81 SER A CA 1
ATOM 663 C C . SER A 1 81 ? -11.633 4.887 10.273 1 89.88 81 SER A C 1
ATOM 665 O O . SER A 1 81 ? -10.812 5.77 10.547 1 89.88 81 SER A O 1
ATOM 667 N N . LEU A 1 82 ? -12.484 4.82 9.258 1 86.25 82 LEU A N 1
ATOM 668 C CA . LEU A 1 82 ? -12.523 6 8.406 1 86.25 82 LEU A CA 1
ATOM 669 C C . LEU A 1 82 ? -12.984 7.223 9.188 1 86.25 82 LEU A C 1
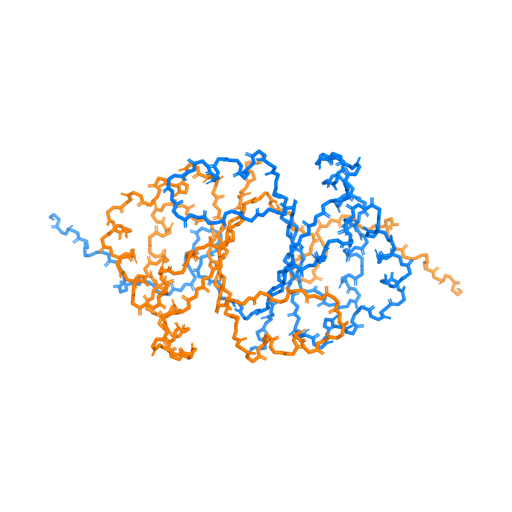ATOM 671 O O . LEU A 1 82 ? -12.469 8.328 8.984 1 86.25 82 LEU A O 1
ATOM 675 N N . GLU A 1 83 ? -13.898 7.051 10.023 1 86.44 83 GLU A N 1
ATOM 676 C CA . GLU A 1 83 ? -14.414 8.141 10.844 1 86.44 83 GLU A CA 1
ATOM 677 C C . GLU A 1 83 ? -13.312 8.734 11.727 1 86.44 83 GLU A C 1
ATOM 679 O O . GLU A 1 83 ? -13.148 9.953 11.781 1 86.44 83 GLU A O 1
ATOM 684 N N . HIS A 1 84 ? -12.602 7.836 12.383 1 87.56 84 HIS A N 1
ATOM 685 C CA . HIS A 1 84 ? -11.484 8.289 13.211 1 87.56 84 HIS A CA 1
ATOM 686 C C . HIS A 1 84 ? -10.461 9.055 12.383 1 87.56 84 HIS A C 1
ATOM 688 O O . HIS A 1 84 ? -9.961 10.094 12.812 1 87.56 84 HIS A O 1
ATOM 694 N N . PHE A 1 85 ? -10.305 8.547 11.289 1 88.44 85 PHE A N 1
ATOM 695 C CA . PHE A 1 85 ? -9.328 9.141 10.383 1 88.44 85 PHE A CA 1
ATOM 696 C C . PHE A 1 85 ? -9.75 10.539 9.969 1 88.44 85 PHE A C 1
ATOM 698 O O . PHE A 1 85 ? -8.977 11.492 10.094 1 88.44 85 PHE A O 1
ATOM 705 N N . PHE A 1 86 ? -10.922 10.773 9.609 1 86.88 86 PHE A N 1
ATOM 706 C CA . PHE A 1 86 ? -11.406 12.07 9.164 1 86.88 86 PHE A CA 1
ATOM 707 C C . PHE A 1 86 ? -11.438 13.062 10.328 1 86.88 86 PHE A C 1
ATOM 709 O O . PHE A 1 86 ? -11.117 14.242 10.156 1 86.88 86 PHE A O 1
ATOM 716 N N . ASN A 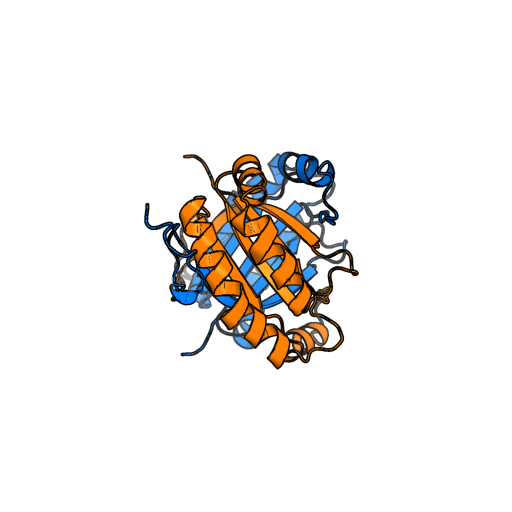1 87 ? -11.742 12.633 11.492 1 90.81 87 ASN A N 1
ATOM 717 C CA . ASN A 1 87 ? -11.758 13.492 12.672 1 90.81 87 ASN A CA 1
ATOM 718 C C . ASN A 1 87 ? -10.367 14.031 12.992 1 90.81 87 ASN A C 1
ATOM 720 O O . ASN A 1 87 ? -10.219 15.172 13.438 1 90.81 87 ASN A O 1
ATOM 724 N N . ALA A 1 88 ? -9.438 13.211 12.773 1 92.12 88 ALA A N 1
ATOM 725 C CA . ALA A 1 88 ? -8.062 13.609 13.07 1 92.12 88 ALA A CA 1
ATOM 726 C C . ALA A 1 88 ? -7.641 14.797 12.195 1 92.12 88 ALA A C 1
ATOM 728 O O . ALA A 1 88 ? -6.809 15.609 12.609 1 92.12 88 ALA A O 1
ATOM 729 N N . PHE A 1 89 ? -8.227 14.945 11.008 1 89.94 89 PHE A N 1
ATOM 730 C CA . PHE A 1 89 ? -7.832 15.992 10.07 1 89.94 89 PHE A CA 1
ATOM 731 C C . PHE A 1 89 ? -8.438 17.328 10.469 1 89.94 89 PHE A C 1
ATOM 733 O O . PHE A 1 89 ? -8.062 18.375 9.93 1 89.94 89 PHE A O 1
ATOM 740 N N . ASN A 1 90 ? -9.273 17.266 11.438 1 91.69 90 ASN A N 1
ATOM 741 C CA . ASN A 1 90 ? -9.867 18.516 11.938 1 91.69 90 ASN A CA 1
ATOM 742 C C . ASN A 1 90 ? -9.031 19.109 13.055 1 91.69 90 ASN A C 1
ATOM 744 O O . ASN A 1 90 ? -9.312 20.219 13.516 1 91.69 90 ASN A O 1
ATOM 748 N N . ASP A 1 91 ? -8.094 18.438 13.477 1 94 91 ASP A N 1
ATOM 749 C CA . ASP A 1 91 ? -7.168 18.938 14.484 1 94 91 ASP A CA 1
ATOM 750 C C . ASP A 1 91 ? -6.488 20.219 14.016 1 94 91 ASP A C 1
ATOM 752 O O . ASP A 1 91 ? -5.992 20.297 12.891 1 94 91 ASP A O 1
ATOM 756 N N . PRO A 1 92 ? -6.406 21.234 14.914 1 95.31 92 PRO A N 1
ATOM 757 C CA . PRO A 1 92 ? -5.754 22.5 14.539 1 95.31 92 PRO A CA 1
ATOM 758 C C . PRO A 1 92 ? -4.305 22.297 14.109 1 95.31 92 PRO A C 1
ATOM 760 O O . PRO A 1 92 ? -3.822 23.016 13.227 1 95.31 92 PRO A O 1
ATOM 763 N N . TYR A 1 93 ? -3.652 21.406 14.711 1 95.38 93 TYR A N 1
ATOM 764 C CA . TYR A 1 93 ? -2.27 21.172 14.312 1 95.38 93 TYR A CA 1
ATOM 765 C C . TYR A 1 93 ? -2.189 20.688 12.867 1 95.38 93 TYR A C 1
ATOM 767 O O . TYR A 1 93 ? -1.287 21.078 12.125 1 95.38 93 TYR A O 1
ATOM 775 N N . TYR A 1 94 ? -3.053 19.844 12.445 1 95.81 94 TYR A N 1
ATOM 776 C CA . TYR A 1 94 ? -3.062 19.406 11.055 1 95.81 94 TYR A CA 1
ATOM 777 C C . TYR A 1 94 ? -3.377 20.578 10.117 1 95.81 94 TYR A C 1
ATOM 779 O O . TYR A 1 94 ? -2.654 20.812 9.148 1 95.81 94 TYR A O 1
ATOM 787 N N . LEU A 1 95 ? -4.402 21.297 10.43 1 94.88 95 LEU A N 1
ATOM 788 C CA . LEU A 1 95 ? -4.926 22.328 9.555 1 94.88 95 LEU A CA 1
ATOM 789 C C . LEU A 1 95 ? -3.93 23.484 9.43 1 94.88 95 LEU A C 1
ATOM 791 O O . LEU A 1 95 ? -3.799 24.078 8.359 1 94.88 95 LEU A O 1
ATOM 795 N N . ASN A 1 96 ? -3.195 23.703 10.484 1 96.38 96 ASN A N 1
ATOM 796 C CA . ASN A 1 96 ? -2.395 24.922 10.508 1 96.38 96 ASN A CA 1
ATOM 797 C C . ASN A 1 96 ? -0.911 24.609 10.32 1 96.38 96 ASN A C 1
ATOM 799 O O . ASN A 1 96 ? -0.121 25.516 10.047 1 96.38 96 ASN A O 1
ATOM 803 N N . VAL A 1 97 ? -0.566 23.391 10.469 1 96.38 97 VAL A N 1
ATOM 804 C CA . VAL A 1 97 ? 0.857 23.078 10.406 1 96.38 97 VAL A CA 1
ATOM 805 C C . VAL A 1 97 ? 1.111 22.047 9.312 1 96.38 97 VAL A C 1
ATOM 807 O O . VAL A 1 97 ? 1.87 22.297 8.375 1 96.38 97 VAL A O 1
ATOM 810 N N . ILE A 1 98 ? 0.454 20.922 9.344 1 96.06 98 ILE A N 1
ATOM 811 C CA . ILE A 1 98 ? 0.765 19.812 8.453 1 96.06 98 ILE A CA 1
ATOM 812 C C . ILE A 1 98 ? 0.275 20.125 7.039 1 96.06 98 ILE A C 1
ATOM 814 O O . ILE A 1 98 ? 1.035 20.016 6.074 1 96.06 98 ILE A O 1
ATOM 818 N N . ALA A 1 99 ? -0.951 20.547 6.891 1 93.62 99 ALA A N 1
ATOM 819 C CA . ALA A 1 99 ? -1.549 20.781 5.578 1 93.62 99 ALA A CA 1
ATOM 820 C C . ALA A 1 99 ? -0.792 21.875 4.816 1 93.62 99 ALA A C 1
ATOM 822 O O . ALA A 1 99 ? -0.385 21.656 3.672 1 93.62 99 ALA A O 1
ATOM 823 N N . PRO A 1 100 ? -0.51 23.016 5.449 1 95.62 100 PRO A N 1
ATOM 824 C CA . PRO A 1 100 ? 0.277 24.016 4.723 1 95.62 100 PRO A CA 1
ATOM 825 C C . PRO A 1 100 ? 1.68 23.531 4.371 1 95.62 100 PRO A C 1
ATOM 827 O O . PRO A 1 100 ? 2.23 23.906 3.336 1 95.62 100 PRO A O 1
ATOM 830 N N . ASP A 1 101 ? 2.238 22.719 5.219 1 96.44 101 ASP A N 1
ATOM 831 C CA . ASP A 1 101 ? 3.57 22.172 4.969 1 96.44 101 ASP A CA 1
ATOM 832 C C . ASP A 1 101 ? 3.588 21.328 3.699 1 96.44 101 ASP A C 1
ATOM 834 O O . ASP A 1 101 ? 4.598 21.281 2.992 1 96.44 101 ASP A O 1
ATOM 838 N N . GLU A 1 102 ? 2.514 20.594 3.426 1 94.94 102 GLU A N 1
ATOM 839 C CA . GLU A 1 102 ? 2.408 19.734 2.256 1 94.94 102 GLU A CA 1
ATOM 840 C C . GLU A 1 102 ? 2.588 20.516 0.965 1 94.94 102 GLU A C 1
ATOM 842 O O . GLU A 1 102 ? 3.08 19.984 -0.033 1 94.94 102 GLU A O 1
ATOM 847 N N . ASP A 1 103 ? 2.275 21.797 0.982 1 94.38 103 ASP A N 1
ATOM 848 C CA . ASP A 1 103 ? 2.408 22.656 -0.192 1 94.38 103 ASP A CA 1
ATOM 849 C C . ASP A 1 103 ? 3.877 22.891 -0.529 1 94.38 103 ASP A C 1
ATOM 851 O O . ASP A 1 103 ? 4.199 23.344 -1.629 1 94.38 103 ASP A O 1
ATOM 855 N N . ASN A 1 104 ? 4.668 22.594 0.381 1 96.62 104 ASN A N 1
ATOM 856 C CA . ASN A 1 104 ? 6.09 22.844 0.159 1 96.62 104 ASN A CA 1
ATOM 857 C C . ASN A 1 104 ? 6.723 21.734 -0.687 1 96.62 104 ASN A C 1
ATOM 859 O O . ASN A 1 104 ? 7.816 21.906 -1.226 1 96.62 104 ASN A O 1
ATOM 863 N N . PHE A 1 105 ? 6.078 20.609 -0.778 1 96.56 105 PHE A N 1
ATOM 864 C CA . PHE A 1 105 ? 6.762 19.547 -1.503 1 96.56 105 PHE A CA 1
ATOM 865 C C . PHE A 1 105 ? 5.785 18.781 -2.385 1 96.56 105 PHE A C 1
ATOM 867 O O . PHE A 1 105 ? 6.199 18.047 -3.285 1 96.56 105 PHE A O 1
ATOM 874 N N . LEU A 1 106 ? 4.484 18.906 -2.18 1 94.69 106 LEU A N 1
ATOM 875 C CA . LEU A 1 106 ? 3.5 18.172 -2.971 1 94.69 106 LEU A CA 1
ATOM 876 C C . LEU A 1 106 ? 2.934 19.047 -4.078 1 94.69 106 LEU A C 1
ATOM 878 O O . LEU A 1 106 ? 2.719 20.25 -3.875 1 94.69 106 LEU A O 1
ATOM 882 N N . ASP A 1 107 ? 2.676 18.453 -5.227 1 92.81 107 ASP A N 1
ATOM 883 C CA . ASP A 1 107 ? 1.878 19.078 -6.277 1 92.81 107 ASP A CA 1
ATOM 884 C C . ASP A 1 107 ? 0.392 18.781 -6.086 1 92.81 107 ASP A C 1
ATOM 886 O O . ASP A 1 107 ? -0.133 17.812 -6.648 1 92.81 107 ASP A O 1
ATOM 890 N N . LYS A 1 108 ? -0.243 19.547 -5.422 1 84.75 108 LYS A N 1
ATOM 891 C CA . LYS A 1 108 ? -1.641 19.312 -5.078 1 84.75 108 LYS A CA 1
ATOM 892 C C . LYS A 1 108 ? -2.568 19.703 -6.219 1 84.75 108 LYS A C 1
ATOM 894 O O . LYS A 1 108 ? -3.771 19.453 -6.168 1 84.75 108 LYS A O 1
ATOM 899 N N . SER A 1 109 ? -2.07 20.391 -7.219 1 79.5 109 SER A N 1
ATOM 900 C CA . SER A 1 109 ? -2.873 20.781 -8.375 1 79.5 109 SER A CA 1
ATOM 901 C C . SER A 1 109 ? -3.25 19.562 -9.211 1 79.5 109 SER A C 1
ATOM 903 O O . SER A 1 109 ? -4.199 19.625 -10 1 79.5 109 SER A O 1
ATOM 905 N N . LYS A 1 110 ? -2.482 18.625 -9.227 1 64.38 110 LYS A N 1
ATOM 906 C CA . LYS A 1 110 ? -2.791 17.391 -9.922 1 64.38 110 LYS A CA 1
ATOM 907 C C . LYS A 1 110 ? -3.51 16.406 -9 1 64.38 110 LYS A C 1
ATOM 909 O O . LYS A 1 110 ? -3.281 16.391 -7.789 1 64.38 110 LYS A O 1
ATOM 914 N N . GLU A 1 111 ? -4.883 16.125 -9.43 1 56.16 111 GLU A N 1
ATOM 915 C CA . GLU A 1 111 ? -5.719 15.258 -8.609 1 56.16 111 GLU A CA 1
ATOM 916 C C . GLU A 1 111 ? -4.875 14.461 -7.617 1 56.16 111 GLU A C 1
ATOM 918 O O . GLU A 1 111 ? -4.027 13.664 -8.016 1 56.16 111 GLU A O 1
ATOM 923 N N . VAL A 1 112 ? -4.609 15.062 -6.355 1 50.94 112 VAL A N 1
ATOM 924 C CA . VAL A 1 112 ? -3.607 14.93 -5.301 1 50.94 112 VAL A CA 1
ATOM 925 C C . VAL A 1 112 ? -3.473 13.461 -4.902 1 50.94 112 VAL A C 1
ATOM 927 O O . VAL A 1 112 ? -2.359 12.961 -4.723 1 50.94 112 VAL A O 1
ATOM 930 N N . ALA A 1 113 ? -4.578 12.711 -4.527 1 62.06 113 ALA A N 1
ATOM 931 C CA . ALA A 1 113 ? -4.305 11.383 -3.977 1 62.06 113 ALA A CA 1
ATOM 932 C C . ALA A 1 113 ? -5.195 10.328 -4.621 1 62.06 113 ALA A C 1
ATOM 934 O O . ALA A 1 113 ? -6.418 10.469 -4.648 1 62.06 113 ALA A O 1
ATOM 935 N N . THR A 1 114 ? -4.621 9.602 -5.512 1 71.44 114 THR A N 1
ATOM 936 C CA . THR A 1 114 ? -5.316 8.367 -5.855 1 71.44 114 THR A CA 1
ATOM 937 C C . THR A 1 114 ? -5.273 7.383 -4.695 1 71.44 114 THR A C 1
ATOM 939 O O . THR A 1 114 ? -4.199 7.051 -4.188 1 71.44 114 THR A O 1
ATOM 942 N N . VAL A 1 115 ? -6.5 7.105 -4.211 1 83.06 115 VAL A N 1
ATOM 943 C CA . VAL A 1 115 ? -6.5 6.383 -2.941 1 83.06 115 VAL A CA 1
ATOM 944 C C . VAL A 1 115 ? -7.312 5.098 -3.076 1 83.06 115 VAL A C 1
ATOM 946 O O . VAL A 1 115 ? -8.133 4.965 -3.988 1 83.06 115 VAL A O 1
ATOM 949 N N . THR A 1 116 ? -7.004 4.223 -2.23 1 84.31 116 THR A N 1
ATOM 950 C CA . THR A 1 116 ? -7.832 3.059 -1.937 1 84.31 116 THR A CA 1
ATOM 951 C C . THR A 1 116 ? -7.926 2.83 -0.431 1 84.31 116 THR A C 1
ATOM 953 O O . THR A 1 116 ? -7.152 3.404 0.339 1 84.31 116 THR A O 1
ATOM 956 N N . LEU A 1 117 ? -8.953 2.168 -0.007 1 87.5 117 LEU A N 1
ATOM 957 C CA . LEU A 1 117 ? -9.203 1.786 1.379 1 87.5 117 LEU A CA 1
ATOM 958 C C . LEU A 1 117 ? -9.664 0.336 1.47 1 87.5 117 LEU A C 1
ATOM 960 O O . LEU A 1 117 ? -10.5 -0.106 0.673 1 87.5 117 LEU A O 1
ATOM 964 N N . GLY A 1 118 ? -9.055 -0.362 2.455 1 91.06 118 GLY A N 1
ATOM 965 C CA . GLY A 1 118 ? -9.469 -1.752 2.551 1 91.06 118 GLY A CA 1
ATOM 966 C C . GLY A 1 118 ? -9.031 -2.418 3.84 1 91.06 118 GLY A C 1
ATOM 967 O O . GLY A 1 118 ? -8.141 -1.919 4.531 1 91.06 118 GLY A O 1
ATOM 968 N N . HIS A 1 119 ? -9.789 -3.523 4.168 1 91.75 119 HIS A N 1
ATOM 969 C CA . HIS A 1 119 ? -9.297 -4.441 5.191 1 91.75 119 HIS A CA 1
ATOM 970 C C . HIS A 1 119 ? -8.055 -5.191 4.707 1 91.75 119 HIS A C 1
ATOM 972 O O . HIS A 1 119 ? -8.008 -5.637 3.559 1 91.75 119 HIS A O 1
ATOM 978 N N . PHE A 1 120 ? -7.117 -5.23 5.598 1 92 120 PHE A N 1
ATOM 979 C CA . PHE A 1 120 ? -5.898 -5.898 5.168 1 92 120 PHE A CA 1
ATOM 980 C C . PHE A 1 120 ? -5.711 -7.219 5.91 1 92 120 PHE A C 1
ATOM 982 O O . PHE A 1 120 ? -6.16 -7.363 7.051 1 92 120 PHE A O 1
ATOM 989 N N . HIS A 1 121 ? -5.125 -8.18 5.262 1 90.69 121 HIS A N 1
ATOM 990 C CA . HIS A 1 121 ? -4.777 -9.508 5.766 1 90.69 121 HIS A CA 1
ATOM 991 C C . HIS A 1 121 ? -3.314 -9.836 5.492 1 90.69 121 HIS A C 1
ATOM 993 O O . HIS A 1 121 ? -2.906 -9.938 4.332 1 90.69 121 HIS A O 1
ATOM 999 N N . ASN A 1 122 ? -2.586 -10.031 6.547 1 93.38 122 ASN A N 1
ATOM 1000 C CA . ASN A 1 122 ? -1.194 -10.445 6.398 1 93.38 122 ASN A CA 1
ATOM 1001 C C . ASN A 1 122 ? -1.076 -11.945 6.168 1 93.38 122 ASN A C 1
ATOM 1003 O O . ASN A 1 122 ? -1.398 -12.742 7.051 1 93.38 122 ASN A O 1
ATOM 1007 N N . ILE A 1 123 ? -0.596 -12.281 5.043 1 94.19 123 ILE A N 1
ATOM 1008 C CA . ILE A 1 123 ? -0.43 -13.688 4.684 1 94.19 123 ILE A CA 1
ATOM 1009 C C . ILE A 1 123 ? 0.998 -14.133 4.992 1 94.19 123 ILE A C 1
ATOM 1011 O O . ILE A 1 123 ? 1.218 -15.258 5.445 1 94.19 123 ILE A O 1
ATOM 1015 N N . VAL A 1 124 ? 1.988 -13.352 4.645 1 95.25 124 VAL A N 1
ATOM 1016 C CA . VAL A 1 124 ? 3.408 -13.516 4.938 1 95.25 124 VAL A CA 1
ATOM 1017 C C . VAL A 1 124 ? 3.936 -12.258 5.629 1 95.25 124 VAL A C 1
ATOM 1019 O O . VAL A 1 124 ? 3.598 -11.133 5.234 1 95.25 124 VAL A O 1
ATOM 1022 N N . ALA A 1 125 ? 4.707 -12.398 6.594 1 93.38 125 ALA A N 1
ATOM 1023 C CA . ALA A 1 125 ? 5.402 -11.305 7.262 1 93.38 125 ALA A CA 1
ATOM 1024 C C . ALA A 1 125 ? 6.734 -11.766 7.84 1 93.38 125 ALA A C 1
ATOM 1026 O O . ALA A 1 125 ? 6.824 -12.859 8.406 1 93.38 125 ALA A O 1
ATOM 1027 N N . GLY A 1 126 ? 7.723 -10.922 7.73 1 92.56 126 GLY A N 1
ATOM 1028 C CA . GLY A 1 126 ? 9.039 -11.273 8.25 1 92.56 126 GLY A CA 1
ATOM 1029 C C . GLY A 1 126 ? 9.617 -12.523 7.605 1 92.56 126 GLY A C 1
ATOM 1030 O O . GLY A 1 126 ? 10.383 -13.25 8.242 1 92.56 126 GLY A O 1
ATOM 1031 N N . GLY A 1 127 ? 9.109 -12.859 6.516 1 93.44 127 GLY A N 1
ATOM 1032 C CA . GLY A 1 127 ? 9.617 -14.016 5.789 1 93.44 127 GLY A CA 1
ATOM 1033 C C . GLY A 1 127 ? 8.938 -15.312 6.184 1 93.44 127 GLY A C 1
ATOM 1034 O O . GLY A 1 127 ? 9.336 -16.391 5.742 1 93.44 127 GLY A O 1
ATOM 1035 N N . GLU A 1 128 ? 7.977 -15.172 7.027 1 95.25 128 GLU A N 1
ATOM 1036 C CA . GLU A 1 128 ? 7.293 -16.375 7.508 1 95.25 128 GLU A CA 1
ATOM 1037 C C . GLU A 1 128 ? 5.809 -16.344 7.152 1 95.25 128 GLU A C 1
ATOM 1039 O O . GLU A 1 128 ? 5.137 -15.328 7.359 1 95.25 128 GLU A O 1
ATOM 1044 N N . PRO A 1 129 ? 5.258 -17.453 6.605 1 94.5 129 PRO A N 1
ATOM 1045 C CA . PRO A 1 129 ? 3.805 -17.516 6.434 1 94.5 129 PRO A CA 1
ATOM 1046 C C . PRO A 1 129 ? 3.049 -17.375 7.754 1 94.5 129 PRO A C 1
ATOM 1048 O O . PRO A 1 129 ? 3.498 -17.875 8.789 1 94.5 129 PRO A O 1
ATOM 1051 N N . LEU A 1 130 ? 1.914 -16.734 7.676 1 93.81 130 LEU A N 1
ATOM 1052 C CA . LEU A 1 130 ? 1.13 -16.5 8.883 1 93.81 130 LEU A CA 1
ATOM 1053 C C . LEU A 1 130 ? -0.179 -17.281 8.852 1 93.81 130 LEU A C 1
ATOM 1055 O O . LEU A 1 130 ? -1.022 -17.125 9.734 1 93.81 130 LEU A O 1
ATOM 1059 N N . ILE A 1 131 ? -0.365 -18 7.816 1 92.5 131 ILE A N 1
ATOM 1060 C CA . ILE A 1 131 ? -1.573 -18.812 7.668 1 92.5 131 ILE A CA 1
ATOM 1061 C C . ILE A 1 131 ? -1.196 -20.266 7.414 1 92.5 131 ILE A C 1
ATOM 1063 O O . ILE A 1 131 ? -0.048 -20.562 7.078 1 92.5 131 ILE A O 1
ATOM 1067 N N . ASP A 1 132 ? -2.145 -21.125 7.613 1 89.62 132 ASP A N 1
ATOM 1068 C CA . ASP A 1 132 ? -1.947 -22.531 7.273 1 89.62 132 ASP A CA 1
ATOM 1069 C C . ASP A 1 132 ? -1.85 -22.734 5.762 1 89.62 132 ASP A C 1
ATOM 1071 O O . ASP A 1 132 ? -2.67 -22.203 5.012 1 89.62 132 ASP A O 1
ATOM 1075 N N . TYR A 1 133 ? -0.807 -23.375 5.324 1 89.81 133 TYR A N 1
ATOM 1076 C CA . TYR A 1 133 ? -0.612 -23.625 3.902 1 89.81 133 TYR A CA 1
ATOM 1077 C C . TYR A 1 133 ? -0.325 -25.109 3.645 1 89.81 133 TYR A C 1
ATOM 1079 O O . TYR A 1 133 ? 0.286 -25.453 2.631 1 89.81 133 TYR A O 1
ATOM 1087 N N . SER A 1 134 ? -0.622 -25.969 4.441 1 88.19 134 SER A N 1
ATOM 1088 C CA . SER A 1 134 ? -0.288 -27.375 4.371 1 88.19 134 SER A CA 1
ATOM 1089 C C . SER A 1 134 ? -0.896 -28.031 3.137 1 88.19 134 SER A C 1
ATOM 1091 O O . SER A 1 134 ? -0.284 -28.922 2.529 1 88.19 134 SER A O 1
ATOM 1093 N N . GLU A 1 135 ? -2.078 -27.594 2.764 1 84.69 135 GLU A N 1
ATOM 1094 C CA . GLU A 1 135 ? -2.77 -28.203 1.632 1 84.69 135 GLU A CA 1
ATOM 1095 C C . GLU A 1 135 ? -2.16 -27.75 0.306 1 84.69 135 GLU A C 1
ATOM 1097 O O . GLU A 1 135 ? -2.41 -28.359 -0.735 1 84.69 135 GLU A O 1
ATOM 1102 N N . ALA A 1 136 ? -1.413 -26.75 0.332 1 85.19 136 ALA A N 1
ATOM 1103 C CA . ALA A 1 136 ? -0.828 -26.188 -0.885 1 85.19 136 ALA A CA 1
ATOM 1104 C C . ALA A 1 136 ? 0.523 -26.828 -1.188 1 85.19 136 ALA A C 1
ATOM 1106 O O . ALA A 1 136 ? 1.027 -26.734 -2.309 1 85.19 136 ALA A O 1
ATOM 1107 N N . ALA A 1 137 ? 1.047 -27.531 -0.225 1 81 137 ALA A N 1
ATOM 1108 C CA . ALA A 1 137 ? 2.393 -28.094 -0.357 1 81 137 ALA A CA 1
ATOM 1109 C C . ALA A 1 137 ? 2.434 -29.188 -1.411 1 81 137 ALA A C 1
ATOM 1111 O O . ALA A 1 137 ? 1.496 -29.984 -1.522 1 81 137 ALA A O 1
ATOM 1112 N N . GLU A 1 138 ? 3.424 -29 -2.301 1 75.56 138 GLU A N 1
ATOM 1113 C CA . GLU A 1 138 ? 3.619 -30.031 -3.305 1 75.56 138 GLU A CA 1
ATOM 1114 C C . GLU A 1 138 ? 3.953 -31.375 -2.654 1 75.56 138 GLU A C 1
ATOM 1116 O O . GLU A 1 138 ? 4.621 -31.422 -1.618 1 75.56 138 GLU A O 1
ATOM 1121 N N . PRO A 1 139 ? 3.277 -32.438 -3.191 1 65.62 139 PRO A N 1
ATOM 1122 C CA . PRO A 1 139 ? 3.605 -33.75 -2.627 1 65.62 139 PRO A CA 1
ATOM 1123 C C . PRO A 1 139 ? 5.105 -34 -2.609 1 65.62 139 PRO A C 1
ATOM 1125 O O . PRO A 1 139 ? 5.832 -33.562 -3.498 1 65.62 139 PRO A O 1
ATOM 1128 N N . SER A 1 140 ? 5.684 -34.125 -1.377 1 55.31 140 SER A N 1
ATOM 1129 C CA . SER A 1 140 ? 7.078 -34.531 -1.233 1 55.31 140 SER A CA 1
ATOM 1130 C C . SER A 1 140 ? 7.445 -35.656 -2.217 1 55.31 140 SER A C 1
ATOM 1132 O O . SER A 1 140 ? 6.672 -36.594 -2.418 1 55.31 140 SER A O 1
ATOM 1134 N N . GLU A 1 141 ? 8.102 -35.312 -3.295 1 47.97 141 GLU A N 1
ATOM 1135 C CA . GLU A 1 141 ? 8.625 -36.438 -4.07 1 47.97 141 GLU A CA 1
ATOM 1136 C C . GLU A 1 141 ? 9.219 -37.531 -3.16 1 47.97 141 GLU A C 1
ATOM 1138 O O . GLU A 1 141 ? 10.141 -37.25 -2.395 1 47.97 141 GLU A O 1
ATOM 1143 N N . THR A 1 142 ? 8.57 -38.344 -2.48 1 42.47 142 THR A N 1
ATOM 1144 C CA . THR A 1 142 ? 9.203 -39.562 -1.989 1 42.47 142 THR A CA 1
ATOM 1145 C C . THR A 1 142 ? 10.125 -40.156 -3.049 1 42.47 142 THR A C 1
ATOM 1147 O O . THR A 1 142 ? 9.672 -40.562 -4.121 1 42.47 142 THR A O 1
ATOM 1150 N N . LYS A 1 143 ? 11.484 -39.719 -3.066 1 40.03 143 LYS A N 1
ATOM 1151 C CA . LYS A 1 143 ? 12.445 -40.719 -3.537 1 40.03 143 LYS A CA 1
ATOM 1152 C C . LYS A 1 143 ? 12.391 -42 -2.691 1 40.03 143 LYS A C 1
ATOM 1154 O O . LYS A 1 143 ? 12.312 -41.938 -1.462 1 40.03 143 LYS A O 1
ATOM 1159 N N . MET B 1 1 ? 22.469 -1.368 5.227 1 38.72 1 MET B N 1
ATOM 1160 C CA . MET B 1 1 ? 21.375 -2.273 5.574 1 38.72 1 MET B CA 1
ATOM 1161 C C . MET B 1 1 ? 20.438 -2.484 4.387 1 38.72 1 MET B C 1
ATOM 1163 O O . MET B 1 1 ? 20.094 -1.532 3.688 1 38.72 1 MET B O 1
ATOM 1167 N N . SER B 1 2 ? 20.578 -3.545 3.738 1 49.28 2 SER B N 1
ATOM 1168 C CA . SER B 1 2 ? 19.922 -3.797 2.459 1 49.28 2 SER B CA 1
ATOM 1169 C C . SER B 1 2 ? 18.422 -3.527 2.543 1 49.28 2 SER B C 1
ATOM 1171 O O . SER B 1 2 ? 17.734 -4.051 3.428 1 49.28 2 SER B O 1
ATOM 1173 N N . SER B 1 3 ? 17.797 -2.398 2.146 1 80.75 3 SER B N 1
ATOM 1174 C CA . SER B 1 3 ? 16.422 -1.952 2.307 1 80.75 3 SER B CA 1
ATOM 1175 C C . SER B 1 3 ? 15.484 -2.693 1.357 1 80.75 3 SER B C 1
ATOM 1177 O O . SER B 1 3 ? 15.836 -2.945 0.203 1 80.75 3 SER B O 1
ATOM 1179 N N . SER B 1 4 ? 14.617 -3.482 1.909 1 93.12 4 SER B N 1
ATOM 1180 C CA . SER B 1 4 ? 13.586 -4.156 1.125 1 93.12 4 SER B CA 1
ATOM 1181 C C . SER B 1 4 ? 12.688 -3.152 0.413 1 93.12 4 SER B C 1
ATOM 1183 O O . SER B 1 4 ? 12.859 -1.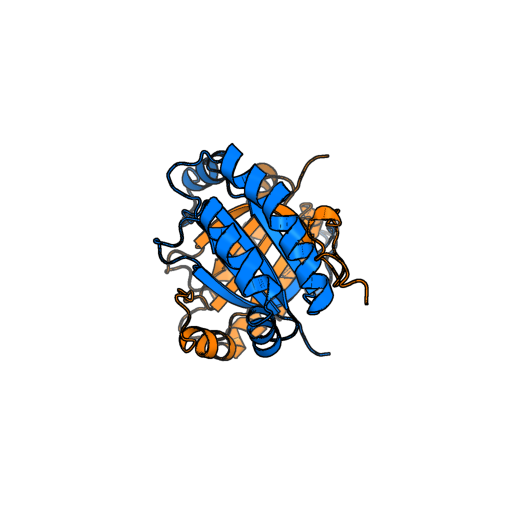94 0.568 1 93.12 4 SER B O 1
ATOM 1185 N N . LEU B 1 5 ? 11.984 -3.697 -0.581 1 94.56 5 LEU B N 1
ATOM 1186 C CA . LEU B 1 5 ? 11.094 -2.871 -1.388 1 94.56 5 LEU B CA 1
ATOM 1187 C C . LEU B 1 5 ? 9.641 -3.277 -1.181 1 94.56 5 LEU B C 1
ATOM 1189 O O . LEU B 1 5 ? 9.352 -4.441 -0.896 1 94.56 5 LEU B O 1
ATOM 1193 N N . TYR B 1 6 ? 8.82 -2.303 -1.275 1 95.19 6 TYR B N 1
ATOM 1194 C CA . TYR B 1 6 ? 7.395 -2.582 -1.399 1 95.19 6 TYR B CA 1
ATOM 1195 C C . TYR B 1 6 ? 6.945 -2.492 -2.854 1 95.19 6 TYR B C 1
ATOM 1197 O O . TYR B 1 6 ? 7.285 -1.541 -3.559 1 95.19 6 TYR B O 1
ATOM 1205 N N . LYS B 1 7 ? 6.305 -3.508 -3.314 1 93.31 7 LYS B N 1
ATOM 1206 C CA . LYS B 1 7 ? 5.57 -3.49 -4.578 1 93.31 7 LYS B CA 1
ATOM 1207 C C . LYS B 1 7 ? 4.066 -3.59 -4.336 1 93.31 7 LYS B C 1
ATOM 1209 O O . LYS B 1 7 ? 3.6 -4.516 -3.672 1 93.31 7 LYS B O 1
ATOM 1214 N N . ILE B 1 8 ? 3.355 -2.621 -4.852 1 94 8 ILE B N 1
ATOM 1215 C CA . ILE B 1 8 ? 1.902 -2.611 -4.723 1 94 8 ILE B CA 1
ATOM 1216 C C . ILE B 1 8 ? 1.264 -2.885 -6.082 1 94 8 ILE B C 1
ATOM 1218 O O . ILE B 1 8 ? 1.646 -2.279 -7.086 1 94 8 ILE B O 1
ATOM 1222 N N . CYS B 1 9 ? 0.318 -3.799 -6.09 1 92.94 9 CYS B N 1
ATOM 1223 C CA . CYS B 1 9 ? -0.447 -4.125 -7.289 1 92.94 9 CYS B CA 1
ATOM 1224 C C . CYS B 1 9 ? -1.944 -4.027 -7.023 1 92.94 9 CYS B C 1
ATOM 1226 O O . CYS B 1 9 ? -2.424 -4.461 -5.977 1 92.94 9 CYS B O 1
ATOM 1228 N N . PHE B 1 10 ? -2.602 -3.428 -7.93 1 92.62 10 PHE B N 1
ATOM 1229 C CA . PHE B 1 10 ? -4.055 -3.338 -7.844 1 92.62 10 PHE B CA 1
ATOM 1230 C C . PHE B 1 10 ? -4.715 -4.34 -8.789 1 92.62 10 PHE B C 1
ATOM 1232 O O . PHE B 1 10 ? -4.254 -4.539 -9.914 1 92.62 10 PHE B O 1
ATOM 1239 N N . ILE B 1 11 ? -5.82 -4.973 -8.297 1 92.19 11 ILE B N 1
ATOM 1240 C CA . ILE B 1 11 ? -6.383 -6.094 -9.031 1 92.19 11 ILE B CA 1
ATOM 1241 C C . ILE B 1 11 ? -7.898 -5.934 -9.141 1 92.19 11 ILE B C 1
ATOM 1243 O O . ILE B 1 11 ? -8.508 -5.219 -8.344 1 92.19 11 ILE B O 1
ATOM 1247 N N . ARG B 1 12 ? -8.477 -6.621 -10.117 1 92.81 12 ARG B N 1
ATOM 1248 C CA . ARG B 1 12 ? -9.922 -6.656 -10.352 1 92.81 12 ARG B CA 1
ATOM 1249 C C . ARG B 1 12 ? -10.438 -8.094 -10.328 1 92.81 12 ARG B C 1
ATOM 1251 O O . ARG B 1 12 ? -9.789 -9 -10.859 1 92.81 12 ARG B O 1
ATOM 1258 N N . ARG B 1 13 ? -11.547 -8.156 -9.781 1 94.81 13 ARG B N 1
ATOM 1259 C CA . ARG B 1 13 ? -12.156 -9.477 -9.711 1 94.81 13 ARG B CA 1
ATOM 1260 C C . ARG B 1 13 ? -12.758 -9.875 -11.055 1 94.81 13 ARG B C 1
ATOM 1262 O O . ARG B 1 13 ? -13.188 -9.016 -11.828 1 94.81 13 ARG B O 1
ATOM 1269 N N . ARG B 1 14 ? -12.789 -11.164 -11.375 1 94.94 14 ARG B N 1
ATOM 1270 C CA . ARG B 1 14 ? -13.555 -11.68 -12.5 1 94.94 14 ARG B CA 1
ATOM 1271 C C . ARG B 1 14 ? -14.984 -11.148 -12.484 1 94.94 14 ARG B C 1
ATOM 1273 O O . ARG B 1 14 ? -15.617 -11.086 -11.43 1 94.94 14 ARG B O 1
ATOM 1280 N N . PRO B 1 15 ? -15.531 -10.797 -13.648 1 94.38 15 PRO B N 1
ATOM 1281 C CA . PRO B 1 15 ? -16.812 -10.086 -13.688 1 94.38 15 PRO B CA 1
ATOM 1282 C C . PRO B 1 15 ? -17.984 -10.953 -13.25 1 94.38 15 PRO B C 1
ATOM 1284 O O . PRO B 1 15 ? -19.047 -10.43 -12.898 1 94.38 15 PRO B O 1
ATOM 1287 N N . ASP B 1 16 ? -17.828 -12.234 -13.281 1 97.31 16 ASP B N 1
ATOM 1288 C CA . ASP B 1 16 ? -18.938 -13.117 -12.945 1 97.31 16 ASP B CA 1
ATOM 1289 C C . ASP B 1 16 ? -18.953 -13.43 -11.453 1 97.31 16 ASP B C 1
ATOM 1291 O O . ASP B 1 16 ? -19.859 -14.109 -10.969 1 97.31 16 ASP B O 1
ATOM 1295 N N . LEU B 1 17 ? -18.031 -12.938 -10.703 1 97.69 17 LEU B N 1
ATOM 1296 C CA . LEU B 1 17 ? -17.969 -13.211 -9.273 1 97.69 17 LEU B CA 1
ATOM 1297 C C . LEU B 1 17 ? -18.516 -12.031 -8.469 1 97.69 17 LEU B C 1
ATOM 1299 O O . LEU B 1 17 ? -18.281 -10.875 -8.82 1 97.69 17 LEU B O 1
ATOM 1303 N N . THR B 1 18 ? -19.203 -12.328 -7.375 1 97.94 18 THR B N 1
ATOM 1304 C CA . THR B 1 18 ? -19.516 -11.305 -6.379 1 97.94 18 THR B CA 1
ATOM 1305 C C . THR B 1 18 ? -18.25 -10.93 -5.59 1 97.94 18 THR B C 1
ATOM 1307 O O . THR B 1 18 ? -17.266 -11.656 -5.613 1 97.94 18 THR B O 1
ATOM 1310 N N . GLU B 1 19 ? -18.312 -9.844 -4.898 1 97 19 GLU B N 1
ATOM 1311 C CA . GLU B 1 19 ? -17.203 -9.453 -4.043 1 97 19 GLU B CA 1
ATOM 1312 C C . GLU B 1 19 ? -16.922 -10.516 -2.986 1 97 19 GLU B C 1
ATOM 1314 O O . GLU B 1 19 ? -15.758 -10.828 -2.711 1 97 19 GLU B O 1
ATOM 1319 N N . GLU B 1 20 ? -17.969 -11 -2.42 1 97.19 20 GLU B N 1
ATOM 1320 C CA . GLU B 1 20 ? -17.828 -12.008 -1.373 1 97.19 20 GLU B CA 1
ATOM 1321 C C . GLU B 1 20 ? -17.109 -13.25 -1.903 1 97.19 20 GLU B C 1
ATOM 1323 O O . GLU B 1 20 ? -16.188 -13.766 -1.27 1 97.19 20 GLU B O 1
ATOM 1328 N N . GLN B 1 21 ? -17.531 -13.703 -3.066 1 98.31 21 GLN B N 1
ATOM 1329 C CA . GLN B 1 21 ? -16.906 -14.867 -3.693 1 98.31 21 GLN B CA 1
ATOM 1330 C C . GLN B 1 21 ? -15.43 -14.602 -4.004 1 98.31 21 GLN B C 1
ATOM 1332 O O . GLN B 1 21 ? -14.578 -15.461 -3.773 1 98.31 21 GLN B O 1
ATOM 1337 N N . PHE B 1 22 ? -15.195 -13.492 -4.504 1 97.62 22 PHE B N 1
ATOM 1338 C CA . PHE B 1 22 ? -13.844 -13.086 -4.879 1 97.62 22 PHE B CA 1
ATOM 1339 C C . PHE B 1 22 ? -12.93 -13.07 -3.662 1 97.62 22 PHE B C 1
ATOM 1341 O O . PH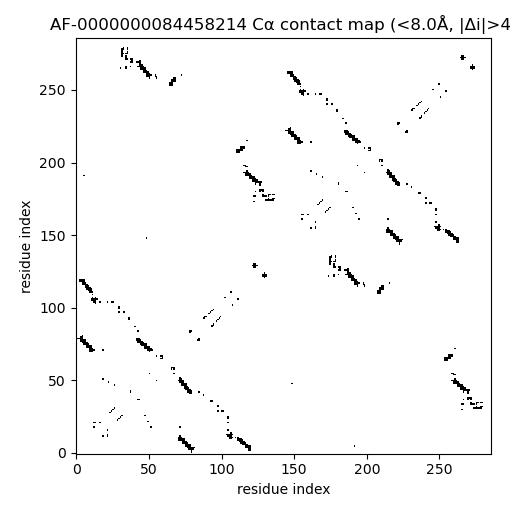E B 1 22 ? -11.867 -13.695 -3.674 1 97.62 22 PHE B O 1
ATOM 1348 N N . TYR B 1 23 ? -13.305 -12.406 -2.596 1 96.62 23 TYR B N 1
ATOM 1349 C CA . TYR B 1 23 ? -12.461 -12.273 -1.416 1 96.62 23 TYR B CA 1
ATOM 1350 C C . TYR B 1 23 ? -12.273 -13.625 -0.73 1 96.62 23 TYR B C 1
ATOM 1352 O O . TYR B 1 23 ? -11.195 -13.922 -0.212 1 96.62 23 TYR B O 1
ATOM 1360 N N . ASP B 1 24 ? -13.344 -14.398 -0.682 1 97 24 ASP B N 1
ATOM 1361 C CA . ASP B 1 24 ? -13.234 -15.727 -0.094 1 97 24 ASP B CA 1
ATOM 1362 C C . ASP B 1 24 ? -12.203 -16.578 -0.844 1 97 24 ASP B C 1
ATOM 1364 O O . ASP B 1 24 ? -11.32 -17.172 -0.23 1 97 24 ASP B O 1
ATOM 1368 N N . TYR B 1 25 ? -12.305 -16.625 -2.135 1 97.94 25 TYR B N 1
ATOM 1369 C CA . TYR B 1 25 ? -11.375 -17.391 -2.949 1 97.94 25 TYR B CA 1
ATOM 1370 C C . TYR B 1 25 ? -9.945 -16.891 -2.781 1 97.94 25 TYR B C 1
ATOM 1372 O O . TYR B 1 25 ? -9.031 -17.688 -2.561 1 97.94 25 TYR B O 1
ATOM 1380 N N . TRP B 1 26 ? -9.781 -15.586 -2.891 1 97.25 26 TRP B N 1
ATOM 1381 C CA . TRP B 1 26 ? -8.469 -14.961 -2.801 1 97.25 26 TRP B CA 1
ATOM 1382 C C . TRP B 1 26 ? -7.801 -15.289 -1.469 1 97.25 26 TRP B C 1
ATOM 1384 O O . TRP B 1 26 ? -6.648 -15.734 -1.437 1 97.25 26 TRP B O 1
ATOM 1394 N N . ARG B 1 27 ? -8.508 -15.164 -0.412 1 95.94 27 ARG B N 1
ATOM 1395 C CA . ARG B 1 27 ? -7.953 -15.297 0.931 1 95.94 27 ARG B CA 1
ATOM 1396 C C . ARG B 1 27 ? -7.785 -16.766 1.312 1 95.94 27 ARG B C 1
ATOM 1398 O O . ARG B 1 27 ? -6.793 -17.141 1.936 1 95.94 27 ARG B O 1
ATOM 1405 N N . ASN B 1 28 ? -8.711 -17.547 0.923 1 95.44 28 ASN B N 1
ATOM 1406 C CA . ASN B 1 28 ? -8.766 -18.875 1.53 1 95.44 28 ASN B CA 1
ATOM 1407 C C . ASN B 1 28 ? -8.297 -19.953 0.558 1 95.44 28 ASN B C 1
ATOM 1409 O O . ASN B 1 28 ? -7.965 -21.062 0.972 1 95.44 28 ASN B O 1
ATOM 1413 N N . VAL B 1 29 ? -8.305 -19.719 -0.708 1 96.62 29 VAL B N 1
ATOM 1414 C CA . VAL B 1 29 ? -7.883 -20.703 -1.688 1 96.62 29 VAL B CA 1
ATOM 1415 C C . VAL B 1 29 ? -6.539 -20.312 -2.289 1 96.62 29 VAL B C 1
ATOM 1417 O O . VAL B 1 29 ? -5.598 -21.109 -2.318 1 96.62 29 VAL B O 1
ATOM 1420 N N . HIS B 1 30 ? -6.402 -19.094 -2.719 1 97.5 30 HIS B N 1
ATOM 1421 C CA . HIS B 1 30 ? -5.199 -18.641 -3.406 1 97.5 30 HIS B CA 1
ATOM 1422 C C . HIS B 1 30 ? -4.062 -18.391 -2.42 1 97.5 30 HIS B C 1
ATOM 1424 O O . HIS B 1 30 ? -2.916 -18.75 -2.68 1 97.5 30 HIS B O 1
ATOM 1430 N N . ALA B 1 31 ? -4.379 -17.781 -1.296 1 96.62 31 ALA B N 1
ATOM 1431 C CA . ALA B 1 31 ? -3.373 -17.266 -0.365 1 96.62 31 ALA B CA 1
ATOM 1432 C C . ALA B 1 31 ? -2.504 -18.406 0.172 1 96.62 31 ALA B C 1
ATOM 1434 O O . ALA B 1 31 ? -1.289 -18.25 0.314 1 96.62 31 ALA B O 1
ATOM 1435 N N . PRO B 1 32 ? -3.064 -19.547 0.506 1 96 32 PRO B N 1
ATOM 1436 C CA . PRO B 1 32 ? -2.195 -20.625 0.968 1 96 32 PRO B CA 1
ATOM 1437 C C . PRO B 1 32 ? -1.129 -21.016 -0.058 1 96 32 PRO B C 1
ATOM 1439 O O . PRO B 1 32 ? -0.009 -21.375 0.313 1 96 32 PRO B O 1
ATOM 1442 N N . LYS B 1 33 ? -1.432 -20.953 -1.287 1 96.88 33 LYS B N 1
ATOM 1443 C CA . LYS B 1 33 ? -0.452 -21.234 -2.332 1 96.88 33 LYS B CA 1
ATOM 1444 C C . LYS B 1 33 ? 0.665 -20.203 -2.336 1 96.88 33 LYS B C 1
ATOM 1446 O O . LYS B 1 33 ? 1.839 -20.531 -2.49 1 96.88 33 LYS B O 1
ATOM 1451 N N . ILE B 1 34 ? 0.304 -18.953 -2.158 1 96.94 34 ILE B N 1
ATOM 1452 C CA . ILE B 1 34 ? 1.285 -17.875 -2.059 1 96.94 34 ILE B CA 1
ATOM 1453 C C . ILE B 1 34 ? 2.178 -18.109 -0.841 1 96.94 34 ILE B C 1
ATOM 1455 O O . ILE B 1 34 ? 3.398 -17.938 -0.918 1 96.94 34 ILE B O 1
ATOM 1459 N N . ALA B 1 35 ? 1.557 -18.422 0.27 1 95.5 35 ALA B N 1
ATOM 1460 C CA . ALA B 1 35 ? 2.297 -18.641 1.509 1 95.5 35 ALA B CA 1
ATOM 1461 C C . ALA B 1 35 ? 3.346 -19.734 1.331 1 95.5 35 ALA B C 1
ATOM 1463 O O . ALA B 1 35 ? 4.496 -19.578 1.74 1 95.5 35 ALA B O 1
ATOM 1464 N N . TYR B 1 36 ? 2.957 -20.797 0.727 1 94.19 36 TYR B N 1
ATOM 1465 C CA . TYR B 1 36 ? 3.867 -21.906 0.472 1 94.19 36 TYR B CA 1
ATOM 1466 C C . TYR B 1 36 ? 5.023 -21.469 -0.419 1 94.19 36 TYR B C 1
ATOM 1468 O O . TYR B 1 36 ? 6.191 -21.656 -0.072 1 94.19 36 TYR B O 1
ATOM 1476 N N . TRP B 1 37 ? 4.672 -20.906 -1.488 1 95.44 37 TRP B N 1
ATOM 1477 C CA . TRP B 1 37 ? 5.637 -20.469 -2.492 1 95.44 37 TRP B CA 1
ATOM 1478 C C . TRP B 1 37 ? 6.578 -19.422 -1.918 1 95.44 37 TRP B C 1
ATOM 1480 O O . TRP B 1 37 ? 7.777 -19.422 -2.209 1 95.44 37 TRP B O 1
ATOM 1490 N N . SER B 1 38 ? 6.051 -18.531 -1.106 1 94.5 38 SER B N 1
ATOM 1491 C CA . SER B 1 38 ? 6.824 -17.422 -0.539 1 94.5 38 SER B CA 1
ATOM 1492 C C . SER B 1 38 ? 7.941 -17.953 0.364 1 94.5 38 SER B C 1
ATOM 1494 O O . SER B 1 38 ? 9.039 -17.391 0.385 1 94.5 38 SER B O 1
ATOM 1496 N N . LYS B 1 39 ? 7.645 -18.938 1.09 1 90.62 39 LYS B N 1
ATOM 1497 C CA . LYS B 1 39 ? 8.633 -19.516 1.999 1 90.62 39 LYS B CA 1
ATOM 1498 C C . LYS B 1 39 ? 9.844 -20.047 1.234 1 90.62 39 LYS B C 1
ATOM 1500 O O . LYS B 1 39 ? 10.984 -19.875 1.676 1 90.62 39 LYS B O 1
ATOM 1505 N N . LYS B 1 40 ? 9.633 -20.562 0.123 1 90.88 40 LYS B N 1
ATOM 1506 C CA . LYS B 1 40 ? 10.688 -21.156 -0.705 1 90.88 40 LYS B CA 1
ATOM 1507 C C . LYS B 1 40 ? 11.547 -20.062 -1.337 1 90.88 40 LYS B C 1
ATOM 1509 O O . LYS B 1 40 ? 12.742 -20.266 -1.57 1 90.88 40 LYS B O 1
ATOM 1514 N N . HIS B 1 41 ? 11.016 -18.891 -1.492 1 93.12 41 HIS B N 1
ATOM 1515 C CA . HIS B 1 41 ? 11.695 -17.906 -2.342 1 93.12 41 HIS B CA 1
ATOM 1516 C C . HIS B 1 41 ? 12.078 -16.672 -1.555 1 93.12 41 HIS B C 1
ATOM 1518 O O . HIS B 1 41 ? 12.484 -15.656 -2.139 1 93.12 41 HIS B O 1
ATOM 1524 N N . GLY B 1 42 ? 11.867 -16.672 -0.334 1 90.94 42 GLY B N 1
ATOM 1525 C CA . GLY B 1 42 ? 12.359 -15.602 0.515 1 90.94 42 GLY B CA 1
ATOM 1526 C C . GLY B 1 42 ? 11.547 -14.328 0.386 1 90.94 42 GLY B C 1
ATOM 1527 O O . GLY B 1 42 ? 12.086 -13.227 0.52 1 90.94 42 GLY B O 1
ATOM 1528 N N . ILE B 1 43 ? 10.344 -14.445 -0.008 1 94.19 43 ILE B N 1
ATOM 1529 C CA . ILE B 1 43 ? 9.438 -13.297 0.061 1 94.19 43 ILE B CA 1
ATOM 1530 C C . ILE B 1 43 ? 9.289 -12.852 1.512 1 94.19 43 ILE B C 1
ATOM 1532 O O . ILE B 1 43 ? 8.977 -13.656 2.391 1 94.19 43 ILE B O 1
ATOM 1536 N N . ILE B 1 44 ? 9.492 -11.523 1.736 1 96.19 44 ILE B N 1
ATOM 1537 C CA . ILE B 1 44 ? 9.539 -10.984 3.092 1 96.19 44 ILE B CA 1
ATOM 1538 C C . ILE B 1 44 ? 8.125 -10.711 3.592 1 96.19 44 ILE B C 1
ATOM 1540 O O . ILE B 1 44 ? 7.812 -10.953 4.758 1 96.19 44 ILE B O 1
ATOM 1544 N N . GLY B 1 45 ? 7.277 -10.25 2.678 1 96.38 45 GLY B N 1
ATOM 1545 C CA . GLY B 1 45 ? 5.914 -9.93 3.07 1 96.38 45 GLY B CA 1
ATOM 1546 C C . GLY B 1 45 ? 4.922 -10.047 1.93 1 96.38 45 GLY B C 1
ATOM 1547 O O . GLY B 1 45 ? 5.273 -9.828 0.769 1 96.38 45 GLY B O 1
ATOM 1548 N N . TYR B 1 46 ? 3.756 -10.367 2.242 1 97.19 46 TYR B N 1
ATOM 1549 C CA . TYR B 1 46 ? 2.592 -10.406 1.363 1 97.19 46 TYR B CA 1
ATOM 1550 C C . TYR B 1 46 ? 1.321 -10.055 2.125 1 97.19 46 TYR B C 1
ATOM 1552 O O . TYR B 1 46 ? 0.899 -10.789 3.021 1 97.19 46 TYR B O 1
ATOM 1560 N N . THR B 1 47 ? 0.734 -8.914 1.764 1 96.69 47 THR B N 1
ATOM 1561 C CA . THR B 1 47 ? -0.474 -8.414 2.41 1 96.69 47 THR B CA 1
ATOM 1562 C C . THR B 1 47 ? -1.581 -8.188 1.386 1 96.69 47 THR B C 1
ATOM 1564 O O . THR B 1 47 ? -1.365 -7.523 0.37 1 96.69 47 THR B O 1
ATOM 1567 N N . GLN B 1 48 ? -2.746 -8.789 1.62 1 95.81 48 GLN B N 1
ATOM 1568 C CA . GLN B 1 48 ? -3.932 -8.492 0.825 1 95.81 48 GLN B CA 1
ATOM 1569 C C . GLN B 1 48 ? -4.688 -7.293 1.387 1 95.81 48 GLN B C 1
ATOM 1571 O O . GLN B 1 48 ? -4.863 -7.18 2.602 1 95.81 48 GLN B O 1
ATOM 1576 N N . ILE B 1 49 ? -5.109 -6.445 0.524 1 95.31 49 ILE B N 1
ATOM 1577 C CA . ILE B 1 49 ? -6.02 -5.363 0.878 1 95.31 49 ILE B CA 1
ATOM 1578 C C . ILE B 1 49 ? -7.348 -5.539 0.142 1 95.31 49 ILE B C 1
ATOM 1580 O O . ILE B 1 49 ? -7.406 -5.395 -1.082 1 95.31 49 ILE B O 1
ATOM 1584 N N . HIS B 1 50 ? -8.398 -5.871 0.851 1 95.81 50 HIS B N 1
ATOM 1585 C CA . HIS B 1 50 ? -9.742 -6.012 0.299 1 95.81 50 HIS B CA 1
ATOM 1586 C C . HIS B 1 50 ? -10.469 -4.668 0.264 1 95.81 50 HIS B C 1
ATOM 1588 O O . HIS B 1 50 ? -10.859 -4.145 1.308 1 95.81 50 HIS B O 1
ATOM 1594 N N . THR B 1 51 ? -10.609 -4.188 -0.896 1 94 51 THR B N 1
ATOM 1595 C CA . THR B 1 51 ? -11.234 -2.879 -1.057 1 94 51 THR B CA 1
ATOM 1596 C C . THR B 1 51 ? -12.656 -3.018 -1.583 1 94 51 THR B C 1
ATOM 1598 O O . THR B 1 51 ? -12.938 -2.674 -2.732 1 94 51 THR B O 1
ATOM 1601 N N . SER B 1 52 ? -13.492 -3.344 -0.712 1 93.38 52 SER B N 1
ATOM 1602 C CA . SER B 1 52 ? -14.883 -3.58 -1.089 1 93.38 52 SER B CA 1
ATOM 1603 C C . SER B 1 52 ? -15.586 -2.277 -1.455 1 93.38 52 SER B C 1
ATOM 1605 O O . SER B 1 52 ? -15.164 -1.198 -1.034 1 93.38 52 SER B O 1
ATOM 1607 N N . SER B 1 53 ? -16.672 -2.441 -2.215 1 91.69 53 SER B N 1
ATOM 1608 C CA . SER B 1 53 ? -17.469 -1.278 -2.586 1 91.69 53 SER B CA 1
ATOM 1609 C C . SER B 1 53 ? -18.016 -0.569 -1.354 1 91.69 53 SER B C 1
ATOM 1611 O O . SER B 1 53 ? -18.156 0.656 -1.346 1 91.69 53 SER B O 1
ATOM 1613 N N . ALA B 1 54 ? -18.328 -1.31 -0.302 1 91.12 54 ALA B N 1
ATOM 1614 C CA . ALA B 1 54 ? -18.859 -0.736 0.933 1 91.12 54 ALA B CA 1
ATOM 1615 C C . ALA B 1 54 ? -17.844 0.215 1.573 1 91.12 54 ALA B C 1
ATOM 1617 O O . ALA B 1 54 ? -18.234 1.211 2.191 1 91.12 54 ALA B O 1
ATOM 1618 N N . LEU B 1 55 ? -16.641 -0.054 1.435 1 89.75 55 LEU B N 1
ATOM 1619 C CA . LEU B 1 55 ? -15.594 0.79 2 1 89.75 55 LEU B CA 1
ATOM 1620 C C . LEU B 1 55 ? -15.273 1.955 1.07 1 89.75 55 LEU B C 1
ATOM 1622 O O . LEU B 1 55 ? -14.93 3.047 1.531 1 89.75 55 LEU B O 1
ATOM 1626 N N . ARG B 1 56 ? -15.375 1.765 -0.224 1 86.75 56 ARG B N 1
ATOM 1627 C CA . ARG B 1 56 ? -14.992 2.779 -1.199 1 86.75 56 ARG B CA 1
ATOM 1628 C C . ARG B 1 56 ? -16.078 3.838 -1.348 1 86.75 56 ARG B C 1
ATOM 1630 O O . ARG B 1 56 ? -15.781 5.016 -1.567 1 86.75 56 ARG B O 1
ATOM 1637 N N . GLN B 1 57 ? -17.234 3.465 -1.217 1 86.31 57 GLN B N 1
ATOM 1638 C CA . GLN B 1 57 ? -18.375 4.34 -1.492 1 86.31 57 GLN B CA 1
ATOM 1639 C C . GLN B 1 57 ? -18.328 5.586 -0.614 1 86.31 57 GLN B C 1
ATOM 1641 O O . GLN B 1 57 ? -18.5 6.707 -1.106 1 86.31 57 GLN B O 1
ATOM 1646 N N . PRO B 1 58 ? -18.109 5.383 0.671 1 83.5 58 PRO B N 1
ATOM 1647 C CA . PRO B 1 58 ? -18.047 6.59 1.5 1 83.5 58 PRO B CA 1
ATOM 1648 C C . PRO B 1 58 ? -16.922 7.535 1.09 1 83.5 58 PRO B C 1
ATOM 1650 O O . PRO B 1 58 ? -17.031 8.75 1.267 1 83.5 58 PRO B O 1
ATOM 1653 N N . LEU B 1 59 ? -15.883 6.988 0.604 1 83.12 59 LEU B N 1
ATOM 1654 C CA . LEU B 1 59 ? -14.773 7.82 0.163 1 83.12 59 LEU B CA 1
ATOM 1655 C C . LEU B 1 59 ? -15.164 8.648 -1.058 1 83.12 59 LEU B C 1
ATOM 1657 O O . LEU B 1 59 ? -14.773 9.812 -1.172 1 83.12 59 LEU B O 1
ATOM 1661 N N . THR B 1 60 ? -15.836 8.047 -1.876 1 80.5 60 THR B N 1
ATOM 1662 C CA . THR B 1 60 ? -16.266 8.727 -3.096 1 80.5 60 THR B CA 1
ATOM 1663 C C . THR B 1 60 ? -17.281 9.828 -2.777 1 80.5 60 THR B C 1
ATOM 1665 O O . THR B 1 60 ? -17.406 10.797 -3.529 1 80.5 60 THR B O 1
ATOM 1668 N N . ALA B 1 61 ? -17.859 9.695 -1.64 1 78.19 61 ALA B N 1
ATOM 1669 C CA . ALA B 1 61 ? -18.906 10.633 -1.265 1 78.19 61 ALA B CA 1
ATOM 1670 C C . ALA B 1 61 ? -18.344 11.805 -0.47 1 78.19 61 ALA B C 1
ATOM 1672 O O . ALA B 1 61 ? -19.031 12.789 -0.211 1 78.19 61 ALA B O 1
ATOM 1673 N N . THR B 1 62 ? -17.125 11.641 -0.106 1 75.94 62 THR B N 1
ATOM 1674 C CA . THR B 1 62 ? -16.5 12.703 0.672 1 75.94 62 THR B CA 1
ATOM 1675 C C . THR B 1 62 ? -16.203 13.922 -0.205 1 75.94 62 THR B C 1
ATOM 1677 O O . THR B 1 62 ? -15.883 13.781 -1.385 1 75.94 62 THR B O 1
ATOM 1680 N N . PRO B 1 63 ? -16.312 15.062 0.38 1 68.25 63 PRO B N 1
ATOM 1681 C CA . PRO B 1 63 ? -16.078 16.281 -0.388 1 68.25 63 PRO B CA 1
ATOM 1682 C C . PRO B 1 63 ? -14.602 16.578 -0.616 1 68.25 63 PRO B C 1
ATOM 1684 O O . PRO B 1 63 ? -14.25 17.594 -1.214 1 68.25 63 PRO B O 1
ATOM 1687 N N . LEU B 1 64 ? -13.812 15.703 -0.318 1 69.38 64 LEU B N 1
ATOM 1688 C CA . LEU B 1 64 ? -12.383 15.891 -0.536 1 69.38 64 LEU B CA 1
ATOM 1689 C C . LEU B 1 64 ? -12 15.555 -1.973 1 69.38 64 LEU B C 1
ATOM 1691 O O . LEU B 1 64 ? -12.648 14.719 -2.609 1 69.38 64 LEU B O 1
ATOM 1695 N N . PRO B 1 65 ? -11.039 16.312 -2.445 1 71.81 65 PRO B N 1
ATOM 1696 C CA . PRO B 1 65 ? -10.586 16.062 -3.816 1 71.81 65 PRO B CA 1
ATOM 1697 C C . PRO B 1 65 ? -9.781 14.773 -3.955 1 71.81 65 PRO B C 1
ATOM 1699 O O . PRO B 1 65 ? -8.586 14.82 -4.25 1 71.81 65 PRO B O 1
ATOM 1702 N N . LEU B 1 66 ? -10.445 13.719 -3.672 1 75.25 66 LEU B N 1
ATOM 1703 C CA . LEU B 1 66 ? -9.812 12.414 -3.771 1 75.25 66 LEU B CA 1
ATOM 1704 C C . LEU B 1 66 ? -10.289 11.672 -5.016 1 75.25 66 LEU B C 1
ATOM 1706 O O . LEU B 1 66 ? -11.469 11.727 -5.367 1 75.25 66 LEU B O 1
ATOM 1710 N N . ALA B 1 67 ? -9.328 11.156 -5.707 1 82.75 67 ALA B N 1
ATOM 1711 C CA . ALA B 1 67 ? -9.641 10.18 -6.746 1 82.75 67 ALA B CA 1
ATOM 1712 C C . ALA B 1 67 ? -9.586 8.758 -6.191 1 82.75 67 ALA B C 1
ATOM 1714 O O . ALA B 1 67 ? -8.508 8.234 -5.914 1 82.75 67 ALA B O 1
ATOM 1715 N N . VAL B 1 68 ? -10.797 8.266 -6.027 1 86.25 68 VAL B N 1
ATOM 1716 C CA . VAL B 1 68 ? -10.859 6.922 -5.453 1 86.25 68 VAL B CA 1
ATOM 1717 C C . VAL B 1 68 ? -10.656 5.879 -6.551 1 86.25 68 VAL B C 1
ATOM 1719 O O . VAL B 1 68 ? -11.375 5.879 -7.555 1 86.25 68 VAL B O 1
ATOM 1722 N N . MET B 1 69 ? -9.719 5.039 -6.355 1 86.81 69 MET B N 1
ATOM 1723 C CA . MET B 1 69 ? -9.398 4.016 -7.348 1 86.81 69 MET B CA 1
ATOM 1724 C C . MET B 1 69 ? -10.5 2.961 -7.41 1 86.81 69 MET B C 1
ATOM 1726 O O . MET B 1 69 ? -11.07 2.596 -6.383 1 86.81 69 MET B O 1
ATOM 1730 N N . ASP B 1 70 ? -10.664 2.539 -8.617 1 88 70 ASP B N 1
ATOM 1731 C CA . ASP B 1 70 ? -11.727 1.562 -8.844 1 88 70 ASP B CA 1
ATOM 1732 C C . ASP B 1 70 ? -11.148 0.167 -9.07 1 88 70 ASP B C 1
ATOM 1734 O O . ASP B 1 70 ? -11.133 -0.331 -10.195 1 88 70 ASP B O 1
ATOM 1738 N N . PHE B 1 71 ? -10.641 -0.455 -8.016 1 91.31 71 PHE B N 1
ATOM 1739 C CA . PHE B 1 71 ? -10.148 -1.825 -7.984 1 91.31 71 PHE B CA 1
ATOM 1740 C C . PHE B 1 71 ? -10.805 -2.611 -6.859 1 91.31 71 PHE B C 1
ATOM 1742 O O . PHE B 1 71 ? -11.352 -2.025 -5.922 1 91.31 71 PHE B O 1
ATOM 1749 N N . ASP B 1 72 ? -10.75 -3.902 -6.98 1 93.38 72 ASP B N 1
ATOM 1750 C CA . ASP B 1 72 ? -11.383 -4.754 -5.98 1 93.38 72 ASP B CA 1
ATOM 1751 C C . ASP B 1 72 ? -10.414 -5.098 -4.852 1 93.38 72 ASP B C 1
ATOM 1753 O O . ASP B 1 72 ? -10.836 -5.555 -3.785 1 93.38 72 ASP B O 1
ATOM 1757 N N . GLY B 1 73 ? -9.188 -4.867 -5.098 1 93.5 73 GLY B N 1
ATOM 1758 C CA . GLY B 1 73 ? -8.188 -5.121 -4.074 1 93.5 73 GLY B CA 1
ATOM 1759 C C . GLY B 1 73 ? -6.789 -4.684 -4.477 1 93.5 73 GLY B C 1
ATOM 1760 O O . GLY B 1 73 ? -6.582 -4.219 -5.598 1 93.5 73 GLY B O 1
ATOM 1761 N N . ALA B 1 74 ? -5.926 -4.777 -3.488 1 94.31 74 ALA B N 1
ATOM 1762 C CA . ALA B 1 74 ? -4.5 -4.551 -3.699 1 94.31 74 ALA B CA 1
ATOM 1763 C C . ALA B 1 74 ? -3.662 -5.582 -2.949 1 94.31 74 ALA B C 1
ATOM 1765 O O . ALA B 1 74 ? -4.117 -6.16 -1.962 1 94.31 74 ALA B O 1
ATOM 1766 N N . VAL B 1 75 ? -2.572 -5.832 -3.465 1 95.12 75 VAL B N 1
ATOM 1767 C CA . VAL B 1 75 ? -1.584 -6.664 -2.787 1 95.12 75 VAL B CA 1
ATOM 1768 C C . VAL B 1 75 ? -0.312 -5.855 -2.537 1 95.12 75 VAL B C 1
ATOM 1770 O O . VAL B 1 75 ? 0.135 -5.105 -3.408 1 95.12 75 VAL B O 1
ATOM 1773 N N . ILE B 1 76 ? 0.208 -5.922 -1.351 1 95.56 76 ILE B N 1
ATOM 1774 C CA . ILE B 1 76 ? 1.519 -5.371 -1.023 1 95.56 76 ILE B CA 1
ATOM 1775 C C . ILE B 1 76 ? 2.525 -6.504 -0.846 1 95.56 76 ILE B C 1
ATOM 1777 O O . ILE B 1 76 ? 2.375 -7.344 0.047 1 95.56 76 ILE B O 1
ATOM 1781 N N . TRP B 1 77 ? 3.496 -6.484 -1.689 1 95.06 77 TRP B N 1
ATOM 1782 C CA . TRP B 1 77 ? 4.641 -7.375 -1.541 1 95.06 77 TRP B CA 1
ATOM 1783 C C . TRP B 1 77 ? 5.801 -6.664 -0.852 1 95.06 77 TRP B C 1
ATOM 1785 O O . TRP B 1 77 ? 6.09 -5.504 -1.153 1 95.06 77 TRP B O 1
ATOM 1795 N N . GLU B 1 78 ? 6.406 -7.281 0.038 1 95.5 78 GLU B N 1
ATOM 1796 C CA . GLU B 1 78 ? 7.742 -6.891 0.486 1 95.5 78 GLU B CA 1
ATOM 1797 C C . GLU B 1 78 ? 8.805 -7.855 -0.029 1 95.5 78 GLU B C 1
ATOM 1799 O O . GLU B 1 78 ? 8.766 -9.047 0.279 1 95.5 78 GLU B O 1
ATOM 1804 N N . ILE B 1 79 ? 9.734 -7.336 -0.752 1 94.38 79 ILE B N 1
ATOM 1805 C CA . ILE B 1 79 ? 10.68 -8.188 -1.476 1 94.38 79 ILE B CA 1
ATOM 1806 C C . ILE B 1 79 ? 12.102 -7.672 -1.271 1 94.38 79 ILE B C 1
ATOM 1808 O O . ILE B 1 79 ? 12.312 -6.477 -1.059 1 94.38 79 ILE B O 1
ATOM 1812 N N . PRO B 1 80 ? 13.047 -8.594 -1.335 1 92.81 80 PRO B N 1
ATOM 1813 C CA . PRO B 1 80 ? 14.43 -8.148 -1.147 1 92.81 80 PRO B CA 1
ATOM 1814 C C . PRO B 1 80 ? 14.945 -7.312 -2.32 1 92.81 80 PRO B C 1
ATOM 1816 O O . PRO B 1 80 ? 15.727 -6.375 -2.121 1 92.81 80 PRO B O 1
ATOM 1819 N N . SER B 1 81 ? 14.602 -7.695 -3.529 1 90.06 81 SER B N 1
ATOM 1820 C CA . SER B 1 81 ? 14.969 -6.988 -4.75 1 90.06 81 SER B CA 1
ATOM 1821 C C . SER B 1 81 ? 14.031 -7.352 -5.902 1 90.06 81 SER B C 1
ATOM 1823 O O . SER B 1 81 ? 13.344 -8.375 -5.852 1 90.06 81 SER B O 1
ATOM 1825 N N . LEU B 1 82 ? 14.07 -6.418 -6.836 1 86.69 82 LEU B N 1
ATOM 1826 C CA . LEU B 1 82 ? 13.258 -6.695 -8.016 1 86.69 82 LEU B CA 1
ATOM 1827 C C . LEU B 1 82 ? 13.75 -7.945 -8.734 1 86.69 82 LEU B C 1
ATOM 1829 O O . LEU B 1 82 ? 12.945 -8.742 -9.219 1 86.69 82 LEU B O 1
ATOM 1833 N N . GLU B 1 83 ? 14.992 -8.117 -8.789 1 86.75 83 GLU B N 1
ATOM 1834 C CA . GLU B 1 83 ? 15.578 -9.289 -9.438 1 86.75 83 GLU B CA 1
ATOM 1835 C C . GLU B 1 83 ? 15.141 -10.578 -8.75 1 86.75 83 GLU B C 1
ATOM 1837 O O . GLU B 1 83 ? 14.719 -11.523 -9.414 1 86.75 83 GLU B O 1
ATOM 1842 N N . HIS B 1 84 ? 15.242 -10.562 -7.438 1 87.81 84 HIS B N 1
ATOM 1843 C CA . HIS B 1 84 ? 14.797 -11.719 -6.672 1 87.81 84 HIS B CA 1
ATOM 1844 C C . HIS B 1 84 ? 13.32 -12.008 -6.926 1 87.81 84 HIS B C 1
ATOM 1846 O O . HIS B 1 84 ? 12.938 -13.164 -7.105 1 87.81 84 HIS B O 1
ATOM 1852 N N . PHE B 1 85 ? 12.672 -10.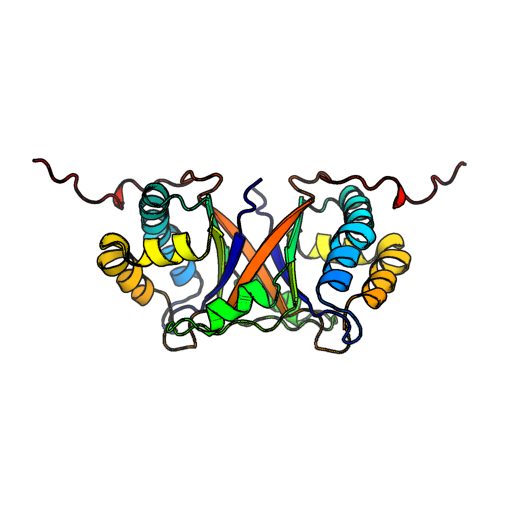977 -6.996 1 88.75 85 PHE B N 1
ATOM 1853 C CA . PHE B 1 85 ? 11.227 -11.078 -7.203 1 88.75 85 PHE B CA 1
ATOM 1854 C C . PHE B 1 85 ? 10.922 -11.695 -8.562 1 88.75 85 PHE B C 1
ATOM 1856 O O . PHE B 1 85 ? 10.164 -12.664 -8.656 1 88.75 85 PHE B O 1
ATOM 1863 N N . PHE B 1 86 ? 11.516 -11.305 -9.594 1 87.06 86 PHE B N 1
ATOM 1864 C CA . PHE B 1 86 ? 11.266 -11.805 -10.938 1 87.06 86 PHE B CA 1
ATOM 1865 C C . PHE B 1 86 ? 11.727 -13.258 -11.062 1 87.06 86 PHE B C 1
ATOM 1867 O O . PHE B 1 86 ? 11.062 -14.07 -11.711 1 87.06 86 PHE B O 1
ATOM 1874 N N . ASN B 1 87 ? 12.773 -13.625 -10.43 1 90.94 87 ASN B N 1
ATOM 1875 C CA . ASN B 1 87 ? 13.273 -15 -10.461 1 90.94 87 ASN B CA 1
ATOM 1876 C C . ASN B 1 87 ? 12.281 -15.961 -9.812 1 90.94 87 ASN B C 1
ATOM 1878 O O . ASN B 1 87 ? 12.133 -17.109 -10.266 1 90.94 87 ASN B O 1
ATOM 1882 N N . ALA B 1 88 ? 11.688 -15.492 -8.82 1 92.25 88 ALA B N 1
ATOM 1883 C CA . ALA B 1 88 ? 10.734 -16.344 -8.109 1 92.25 88 ALA B CA 1
ATOM 1884 C C . ALA B 1 88 ? 9.57 -16.734 -9.008 1 92.25 88 ALA B C 1
ATOM 1886 O O . ALA B 1 88 ? 8.977 -17.797 -8.836 1 92.25 88 ALA B O 1
ATOM 1887 N N . PHE B 1 89 ? 9.234 -15.906 -9.992 1 90.12 89 PHE B N 1
ATOM 1888 C CA . PHE B 1 89 ? 8.086 -16.141 -10.859 1 90.12 89 PHE B CA 1
ATOM 1889 C C . PHE B 1 89 ? 8.414 -17.188 -11.922 1 90.12 89 PHE B C 1
ATOM 1891 O O . PHE B 1 89 ? 7.52 -17.688 -12.609 1 90.12 89 PHE B O 1
ATOM 1898 N N . ASN B 1 90 ? 9.641 -17.547 -11.961 1 91.81 90 ASN B N 1
ATOM 1899 C CA . ASN B 1 90 ? 10.047 -18.594 -12.898 1 91.81 90 ASN B CA 1
ATOM 1900 C C . ASN B 1 90 ? 9.945 -19.969 -12.266 1 91.81 90 ASN B C 1
ATOM 1902 O O . ASN B 1 90 ? 10.133 -20.984 -12.953 1 91.81 90 ASN B O 1
ATOM 1906 N N . ASP B 1 91 ? 9.688 -20.016 -11.062 1 94.12 91 ASP B N 1
ATOM 1907 C CA . ASP B 1 91 ? 9.484 -21.281 -10.367 1 94.12 91 ASP B CA 1
ATOM 1908 C C . ASP B 1 91 ? 8.344 -22.078 -11 1 94.12 91 ASP B C 1
ATOM 1910 O O . ASP B 1 91 ? 7.266 -21.531 -11.25 1 94.12 91 ASP B O 1
ATOM 1914 N N . PRO B 1 92 ? 8.555 -23.391 -11.195 1 95.44 92 PRO B N 1
ATOM 1915 C CA . PRO B 1 92 ? 7.5 -24.234 -11.789 1 95.44 92 PRO B CA 1
ATOM 1916 C C . PRO B 1 92 ? 6.207 -24.203 -10.977 1 95.44 92 PRO B C 1
ATOM 1918 O O . PRO B 1 92 ? 5.113 -24.266 -11.547 1 95.44 92 PRO B O 1
ATOM 1921 N N . TYR B 1 93 ? 6.328 -24.125 -9.727 1 95.44 93 TYR B N 1
ATOM 1922 C CA . TYR B 1 93 ? 5.121 -24.078 -8.914 1 95.44 93 TYR B CA 1
ATOM 1923 C C . TYR B 1 93 ? 4.312 -22.828 -9.211 1 95.44 93 TYR B C 1
ATOM 1925 O O . TYR B 1 93 ? 3.082 -22.859 -9.25 1 95.44 93 TYR B O 1
ATOM 1933 N N . TYR B 1 94 ? 4.93 -21.719 -9.383 1 95.94 94 TYR B N 1
ATOM 1934 C CA . TYR B 1 94 ? 4.203 -20.5 -9.742 1 95.94 94 TYR B CA 1
ATOM 1935 C C . TYR B 1 94 ? 3.549 -20.641 -11.109 1 95.94 94 TYR B C 1
ATOM 1937 O O . TYR B 1 94 ? 2.355 -20.375 -11.266 1 95.94 94 TYR B O 1
ATOM 1945 N N . LEU B 1 95 ? 4.301 -21.062 -12.062 1 94.94 95 LEU B N 1
ATOM 1946 C CA . LEU B 1 95 ? 3.871 -21.109 -13.453 1 94.94 95 LEU B CA 1
ATOM 1947 C C . LEU B 1 95 ? 2.74 -22.109 -13.648 1 94.94 95 LEU B C 1
ATOM 1949 O O . LEU B 1 95 ? 1.824 -21.875 -14.438 1 94.94 95 LEU B O 1
ATOM 1953 N N . ASN B 1 96 ? 2.789 -23.141 -12.859 1 96.5 96 ASN B N 1
ATOM 1954 C CA . ASN B 1 96 ? 1.877 -24.234 -13.148 1 96.5 96 ASN B CA 1
ATOM 1955 C C . ASN B 1 96 ? 0.735 -24.297 -12.133 1 96.5 96 ASN B C 1
ATOM 1957 O O . ASN B 1 96 ? -0.269 -24.984 -12.367 1 96.5 96 ASN B O 1
ATOM 1961 N N . VAL B 1 97 ? 0.903 -23.641 -11.062 1 96.44 97 VAL B N 1
ATOM 1962 C CA . VAL B 1 97 ? -0.111 -23.766 -10.023 1 96.44 97 VAL B CA 1
ATOM 1963 C C . VAL B 1 97 ? -0.686 -22.391 -9.695 1 96.44 97 VAL B C 1
ATOM 1965 O O . VAL B 1 97 ? -1.894 -22.156 -9.812 1 96.44 97 VAL B O 1
ATOM 1968 N N . ILE B 1 98 ? 0.124 -21.422 -9.344 1 96.12 98 ILE B N 1
ATOM 1969 C CA . ILE B 1 98 ? -0.35 -20.141 -8.844 1 96.12 98 ILE B CA 1
ATOM 1970 C C . ILE B 1 98 ? -0.932 -19.312 -10 1 96.12 98 ILE B C 1
ATOM 1972 O O . ILE B 1 98 ? -2.059 -18.828 -9.906 1 96.12 98 ILE B O 1
ATOM 1976 N N . ALA B 1 99 ? -0.223 -19.188 -11.094 1 93.69 99 ALA B N 1
ATOM 1977 C CA . ALA B 1 99 ? -0.641 -18.344 -12.211 1 93.69 99 ALA B CA 1
ATOM 1978 C C . ALA B 1 99 ? -1.964 -18.828 -12.797 1 93.69 99 ALA B C 1
ATOM 1980 O O . ALA B 1 99 ? -2.91 -18.062 -12.938 1 93.69 99 ALA B O 1
ATOM 1981 N N . PRO B 1 100 ? -2.102 -20.141 -13.086 1 95.69 100 PRO B N 1
ATOM 1982 C CA . PRO B 1 100 ? -3.404 -20.594 -13.586 1 95.69 100 PRO B CA 1
ATOM 1983 C C . PRO B 1 100 ? -4.523 -20.391 -12.57 1 95.69 100 PRO B C 1
ATOM 1985 O O . PRO B 1 100 ? -5.672 -20.141 -12.945 1 95.69 100 PRO B O 1
ATOM 1988 N N . ASP B 1 101 ? -4.203 -20.516 -11.32 1 96.5 101 ASP B N 1
ATOM 1989 C CA . ASP B 1 101 ? -5.199 -20.328 -10.266 1 96.5 101 ASP B CA 1
ATOM 1990 C C . ASP B 1 101 ? -5.754 -18.906 -10.281 1 96.5 101 ASP B C 1
ATOM 1992 O O . ASP B 1 101 ? -6.926 -18.672 -9.961 1 96.5 101 ASP B O 1
ATOM 1996 N N . GLU B 1 102 ? -4.922 -17.906 -10.586 1 94.88 102 GLU B N 1
ATOM 1997 C CA . GLU B 1 102 ? -5.32 -16.5 -10.617 1 94.88 102 GLU B CA 1
ATOM 1998 C C . GLU B 1 102 ? -6.457 -16.281 -11.617 1 94.88 102 GLU B C 1
ATOM 2000 O O . GLU B 1 102 ? -7.289 -15.391 -11.422 1 94.88 102 GLU B O 1
ATOM 2005 N N . ASP B 1 103 ? -6.559 -17.109 -12.617 1 94.44 103 ASP B N 1
ATOM 2006 C CA . ASP B 1 103 ? -7.605 -17 -13.625 1 94.44 103 ASP B CA 1
ATOM 2007 C C . ASP B 1 103 ? -8.977 -17.359 -13.047 1 94.44 103 ASP B C 1
ATOM 2009 O O . ASP B 1 103 ? -10.008 -17.062 -13.641 1 94.44 103 ASP B O 1
ATOM 2013 N N . ASN B 1 104 ? -8.93 -17.953 -11.953 1 96.62 104 ASN B N 1
ATOM 2014 C CA . ASN B 1 104 ? -10.188 -18.359 -11.344 1 96.62 104 ASN B CA 1
ATOM 2015 C C . ASN B 1 104 ? -10.883 -17.203 -10.633 1 96.62 104 ASN B C 1
ATOM 2017 O O . ASN B 1 104 ? -12.07 -17.281 -10.328 1 96.62 104 ASN B O 1
ATOM 2021 N N . PHE B 1 105 ? -10.148 -16.172 -10.336 1 96.62 105 PHE B N 1
ATOM 2022 C CA . PHE B 1 105 ? -10.812 -15.133 -9.562 1 96.62 105 PHE B CA 1
ATOM 2023 C C . PHE B 1 105 ? -10.414 -13.742 -10.062 1 96.62 105 PHE B C 1
ATOM 2025 O O . PHE B 1 105 ? -11.07 -12.75 -9.742 1 96.62 105 PHE B O 1
ATOM 2032 N N . LEU B 1 106 ? -9.367 -13.609 -10.852 1 94.75 106 LEU B N 1
ATOM 2033 C CA . LEU B 1 106 ? -8.914 -12.312 -11.344 1 94.75 106 LEU B CA 1
ATOM 2034 C C . LEU B 1 106 ? -9.406 -12.07 -12.766 1 94.75 106 LEU B C 1
ATOM 2036 O O . LEU B 1 106 ? -9.453 -13 -13.578 1 94.75 106 LEU B O 1
ATOM 2040 N N . ASP B 1 107 ? -9.758 -10.828 -13.047 1 92.94 107 ASP B N 1
ATOM 2041 C CA . ASP B 1 107 ? -9.977 -10.375 -14.414 1 92.94 107 ASP B CA 1
ATOM 2042 C C . ASP B 1 107 ? -8.672 -9.898 -15.055 1 92.94 107 ASP B C 1
ATOM 2044 O O . ASP B 1 107 ? -8.359 -8.703 -15.016 1 92.94 107 ASP B O 1
ATOM 2048 N N . LYS B 1 108 ? -8.008 -10.703 -15.641 1 85 108 LYS B N 1
ATOM 2049 C CA . LYS B 1 108 ? -6.688 -10.391 -16.188 1 85 108 LYS B CA 1
ATOM 2050 C C . LYS B 1 108 ? -6.809 -9.688 -17.531 1 85 108 LYS B C 1
ATOM 2052 O O . LYS B 1 108 ? -5.812 -9.203 -18.078 1 85 108 LYS B O 1
ATOM 2057 N N . SER B 1 109 ? -7.973 -9.664 -18.109 1 80.06 109 SER B N 1
ATOM 2058 C CA . SER B 1 109 ? -8.188 -8.977 -19.391 1 80.06 109 SER B CA 1
ATOM 2059 C C . SER B 1 109 ? -8.07 -7.465 -19.219 1 80.06 109 SER B C 1
ATOM 2061 O O . SER B 1 109 ? -7.855 -6.746 -20.203 1 80.06 109 SER B O 1
ATOM 2063 N N . LYS B 1 110 ? -8.336 -7.023 -18.109 1 65.31 110 LYS B N 1
ATOM 2064 C CA . LYS B 1 110 ? -8.164 -5.605 -17.812 1 65.31 110 LYS B CA 1
ATOM 2065 C C . LYS B 1 110 ? -6.793 -5.328 -17.219 1 65.31 110 LYS B C 1
ATOM 2067 O O . LYS B 1 110 ? -6.223 -6.188 -16.531 1 65.31 110 LYS B O 1
ATOM 2072 N N . GLU B 1 111 ? -5.934 -4.504 -18.031 1 55.78 111 GLU B N 1
ATOM 2073 C CA . GLU B 1 111 ? -4.57 -4.25 -17.578 1 55.78 111 GLU B CA 1
ATOM 2074 C C . GLU B 1 111 ? -4.422 -4.543 -16.078 1 55.78 111 GLU B C 1
ATOM 2076 O O . GLU B 1 111 ? -5.074 -3.914 -15.25 1 55.78 111 GLU B O 1
ATOM 2081 N N . VAL B 1 112 ? -4.07 -5.832 -15.719 1 51.75 112 VAL B N 1
ATOM 2082 C CA . VAL B 1 112 ? -4.227 -6.617 -14.5 1 51.75 112 VAL B CA 1
ATOM 2083 C C . VAL B 1 112 ? -3.588 -5.875 -13.328 1 51.75 112 VAL B C 1
ATOM 2085 O O . VAL B 1 112 ? -4.121 -5.883 -12.219 1 51.75 112 VAL B O 1
ATOM 2088 N N . ALA B 1 113 ? -2.402 -5.176 -13.477 1 62.47 113 ALA B N 1
ATOM 2089 C CA . ALA B 1 113 ? -1.883 -4.676 -12.211 1 62.47 113 ALA B CA 1
ATOM 2090 C C . ALA B 1 113 ? -1.332 -3.262 -12.359 1 62.47 113 ALA B C 1
ATOM 2092 O O . ALA B 1 113 ? -0.486 -3.006 -13.219 1 62.47 113 ALA B O 1
ATOM 2093 N N . THR B 1 114 ? -2.088 -2.34 -11.906 1 71.5 114 THR B N 1
ATOM 2094 C CA . THR B 1 114 ? -1.444 -1.051 -11.688 1 71.5 114 THR B CA 1
ATOM 2095 C C . THR B 1 114 ? -0.488 -1.119 -10.5 1 71.5 114 THR B C 1
ATOM 2097 O O . THR B 1 114 ? -0.886 -1.5 -9.398 1 71.5 114 THR B O 1
ATOM 2100 N N . VAL B 1 115 ? 0.799 -0.912 -10.852 1 83.75 115 VAL B N 1
ATOM 2101 C CA . VAL B 1 115 ? 1.774 -1.229 -9.812 1 83.75 115 VAL B CA 1
ATOM 2102 C C . VAL B 1 115 ? 2.643 -0.005 -9.531 1 83.75 115 VAL B C 1
ATOM 2104 O O . VAL B 1 115 ? 2.73 0.906 -10.352 1 83.75 115 VAL B O 1
ATOM 2107 N N . THR B 1 116 ? 3.164 -0.026 -8.383 1 84.5 116 THR B N 1
ATOM 2108 C CA . THR B 1 116 ? 4.27 0.841 -8 1 84.5 116 THR B CA 1
ATOM 2109 C C . THR B 1 116 ? 5.324 0.058 -7.219 1 84.5 116 THR B C 1
ATOM 2111 O O . THR B 1 116 ? 5.066 -1.064 -6.777 1 84.5 116 THR B O 1
ATOM 2114 N N . LEU B 1 117 ? 6.516 0.539 -7.215 1 87.94 117 LEU B N 1
ATOM 2115 C CA . LEU B 1 117 ? 7.648 -0.02 -6.488 1 87.94 117 LEU B CA 1
ATOM 2116 C C . LEU B 1 117 ? 8.438 1.079 -5.789 1 87.94 117 LEU B C 1
ATOM 2118 O O . LEU B 1 117 ? 8.695 2.133 -6.375 1 87.94 117 LEU B O 1
ATOM 2122 N N . GLY B 1 118 ? 8.773 0.781 -4.512 1 91.25 118 GLY B N 1
ATOM 2123 C CA . GLY B 1 118 ? 9.52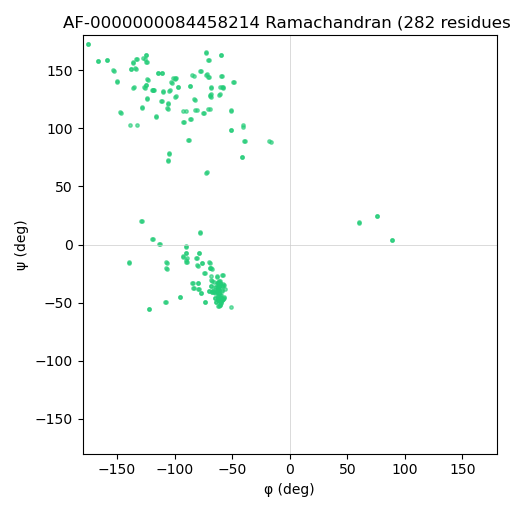3 1.817 -3.82 1 91.25 118 GLY B CA 1
ATOM 2124 C C . GLY B 1 118 ? 10.156 1.333 -2.531 1 91.25 118 GLY B C 1
ATOM 2125 O O . GLY B 1 118 ? 9.773 0.291 -1.997 1 91.25 118 GLY B O 1
ATOM 2126 N N . HIS B 1 119 ? 11.219 2.104 -2.127 1 91.94 119 HIS B N 1
ATOM 2127 C CA . HIS B 1 119 ? 11.727 1.96 -0.766 1 91.94 119 HIS B CA 1
ATOM 2128 C C . HIS B 1 119 ? 10.711 2.471 0.254 1 91.94 119 HIS B C 1
ATOM 2130 O O . HIS B 1 119 ? 10.094 3.516 0.048 1 91.94 119 HIS B O 1
ATOM 2136 N N . PHE B 1 120 ? 10.578 1.664 1.266 1 92.06 120 PHE B N 1
ATOM 2137 C CA . PHE B 1 120 ? 9.586 2.09 2.246 1 92.06 120 PHE B CA 1
ATOM 2138 C C . PHE B 1 120 ? 10.258 2.5 3.551 1 92.06 120 PHE B C 1
ATOM 2140 O O . PHE B 1 120 ? 11.328 1.989 3.893 1 92.06 120 PHE B O 1
ATOM 2147 N N . HIS B 1 121 ? 9.688 3.455 4.238 1 90.75 121 HIS B N 1
ATOM 2148 C CA . HIS B 1 121 ? 10.094 3.977 5.539 1 90.75 121 HIS B CA 1
ATOM 2149 C C . HIS B 1 121 ? 8.93 3.99 6.52 1 90.75 121 HIS B C 1
ATOM 2151 O O . HIS B 1 121 ? 7.941 4.703 6.309 1 90.75 121 HIS B O 1
ATOM 2157 N N . ASN B 1 122 ? 9.07 3.238 7.566 1 93.31 122 ASN B N 1
ATOM 2158 C CA . ASN B 1 122 ? 8.055 3.25 8.617 1 93.31 122 ASN B CA 1
ATOM 2159 C C . ASN B 1 122 ? 8.234 4.438 9.555 1 93.31 122 ASN B C 1
ATOM 2161 O O . ASN B 1 122 ? 9.227 4.52 10.281 1 93.31 122 ASN B O 1
ATOM 2165 N N . ILE B 1 123 ? 7.285 5.285 9.547 1 94.12 123 ILE B N 1
ATOM 2166 C CA . ILE B 1 123 ? 7.324 6.473 10.391 1 94.12 123 ILE B CA 1
ATOM 2167 C C . ILE B 1 123 ? 6.57 6.207 11.695 1 94.12 123 ILE B C 1
ATOM 2169 O O . ILE B 1 123 ? 6.988 6.656 12.766 1 94.12 123 ILE B O 1
ATOM 2173 N N . VAL B 1 124 ? 5.41 5.617 11.633 1 95.31 124 VAL B N 1
ATOM 2174 C CA . VAL B 1 124 ? 4.574 5.156 12.734 1 95.31 124 VAL B CA 1
ATOM 2175 C C . VAL B 1 124 ? 4.258 3.672 12.562 1 95.31 124 VAL B C 1
ATOM 2177 O O . VAL B 1 124 ? 3.963 3.221 11.453 1 95.31 124 VAL B O 1
ATOM 2180 N N . ALA B 1 125 ? 4.316 2.936 13.578 1 93.38 125 ALA B N 1
ATOM 2181 C CA . ALA B 1 125 ? 3.91 1.534 13.602 1 93.38 125 ALA B CA 1
ATOM 2182 C C . ALA B 1 125 ? 3.398 1.13 14.977 1 93.38 125 ALA B C 1
ATOM 2184 O O . ALA B 1 125 ? 3.971 1.52 16 1 93.38 125 ALA B O 1
ATOM 2185 N N . GLY B 1 126 ? 2.357 0.338 14.992 1 92.62 126 GLY B N 1
ATOM 2186 C CA . GLY B 1 126 ? 1.788 -0.1 16.25 1 92.62 126 GLY B CA 1
ATOM 2187 C C . GLY B 1 126 ? 1.309 1.048 17.125 1 92.62 126 GLY B C 1
ATOM 2188 O O . GLY B 1 126 ? 1.321 0.951 18.344 1 92.62 126 GLY B O 1
ATOM 2189 N N . GLY B 1 127 ? 1.117 2.139 16.531 1 93.5 127 GLY B N 1
ATOM 2190 C CA . GLY B 1 127 ? 0.618 3.295 17.25 1 93.5 127 GLY B CA 1
ATOM 2191 C C . GLY B 1 127 ? 1.722 4.145 17.859 1 93.5 127 GLY B C 1
ATOM 2192 O O . GLY B 1 127 ? 1.45 5.094 18.594 1 93.5 127 GLY B O 1
ATOM 2193 N N . GLU B 1 128 ? 2.908 3.746 17.578 1 95.25 128 GLU B N 1
ATOM 2194 C CA . GLU B 1 128 ? 4.039 4.465 18.141 1 95.25 128 GLU B CA 1
ATOM 2195 C C . GLU B 1 128 ? 4.914 5.078 17.047 1 95.25 128 GLU B C 1
ATOM 2197 O O . GLU B 1 128 ? 5.266 4.406 16.078 1 95.25 128 GLU B O 1
ATOM 2202 N N . PRO B 1 129 ? 5.289 6.375 17.188 1 94.44 129 PRO B N 1
ATOM 2203 C CA . PRO B 1 129 ? 6.281 6.926 16.266 1 94.44 129 PRO B CA 1
ATOM 2204 C C . PRO B 1 129 ? 7.609 6.172 16.312 1 94.44 129 PRO B C 1
ATOM 2206 O O . PRO B 1 129 ? 8.047 5.742 17.375 1 94.44 129 PRO B O 1
ATOM 2209 N N . LEU B 1 130 ? 8.234 6.082 15.172 1 93.88 130 LEU B N 1
ATOM 2210 C CA . LEU B 1 130 ? 9.492 5.34 15.078 1 93.88 130 LEU B CA 1
ATOM 2211 C C . LEU B 1 130 ? 10.656 6.273 14.773 1 93.88 130 LEU B C 1
ATOM 2213 O O . LEU B 1 130 ? 11.781 5.82 14.562 1 93.88 130 LEU B O 1
ATOM 2217 N N . ILE B 1 131 ? 10.359 7.512 14.656 1 92.44 131 ILE B N 1
ATOM 2218 C CA . ILE B 1 131 ? 11.391 8.508 14.367 1 92.44 131 ILE B CA 1
ATOM 2219 C C . ILE B 1 131 ? 11.352 9.609 15.43 1 92.44 131 ILE B C 1
ATOM 2221 O O . ILE B 1 131 ? 10.375 9.727 16.172 1 92.44 131 ILE B O 1
ATOM 2225 N N . ASP B 1 132 ? 12.414 10.359 15.492 1 89.56 132 ASP B N 1
ATOM 2226 C CA . ASP B 1 132 ? 12.445 11.523 16.375 1 89.56 132 ASP B CA 1
ATOM 2227 C C . ASP B 1 132 ? 11.5 12.617 15.867 1 89.56 132 ASP B C 1
ATOM 2229 O O . ASP B 1 132 ? 11.508 12.945 14.688 1 89.56 132 ASP B O 1
ATOM 2233 N N . TYR B 1 133 ? 10.633 13.078 16.734 1 89.75 133 TYR B N 1
ATOM 2234 C CA . TYR B 1 133 ? 9.688 14.125 16.359 1 89.75 133 TYR B CA 1
ATOM 2235 C C . TYR B 1 133 ? 9.719 15.266 17.375 1 89.75 133 TYR B C 1
ATOM 2237 O O . TYR B 1 133 ? 8.734 16 17.516 1 89.75 133 TYR B O 1
ATOM 2245 N N . SER B 1 134 ? 10.648 15.445 18.109 1 88.19 134 SER B N 1
ATOM 2246 C CA . SER B 1 134 ? 10.75 16.406 19.203 1 88.19 134 SER B CA 1
ATOM 2247 C C . SER B 1 134 ? 10.625 17.844 18.688 1 88.19 134 SER B C 1
ATOM 2249 O O . SER B 1 134 ? 10.039 18.688 19.359 1 88.19 134 SER B O 1
ATOM 2251 N N . GLU B 1 135 ? 11.148 18.078 17.516 1 84.88 135 GLU B N 1
ATOM 2252 C CA . GLU B 1 135 ? 11.141 19.438 16.969 1 84.88 135 GLU B CA 1
ATOM 2253 C C . GLU B 1 135 ? 9.75 19.812 16.438 1 84.88 135 GLU B C 1
ATOM 2255 O O . GLU B 1 135 ? 9.469 20.984 16.203 1 84.88 135 GLU B O 1
ATOM 2260 N N . ALA B 1 136 ? 8.945 18.859 16.25 1 85.06 136 ALA B N 1
ATOM 2261 C CA . ALA B 1 136 ? 7.613 19.094 15.695 1 85.06 136 ALA B CA 1
ATOM 2262 C C . ALA B 1 136 ? 6.598 19.375 16.797 1 85.06 136 ALA B C 1
ATOM 2264 O O . ALA B 1 136 ? 5.516 19.906 16.531 1 85.06 136 ALA B O 1
ATOM 2265 N N . ALA B 1 137 ? 7 19.125 18.016 1 80.25 137 ALA B N 1
ATOM 2266 C CA . ALA B 1 137 ? 6.066 19.234 19.125 1 80.25 137 ALA B CA 1
ATOM 2267 C C . ALA B 1 137 ? 5.684 20.688 19.375 1 80.25 137 ALA B C 1
ATOM 2269 O O . ALA B 1 137 ? 6.523 21.594 19.266 1 80.25 137 ALA B O 1
ATOM 2270 N N . GLU B 1 138 ? 4.348 20.859 19.422 1 74.94 138 GLU B N 1
ATOM 2271 C CA . GLU B 1 138 ? 3.865 22.203 19.75 1 74.94 138 GLU B CA 1
ATOM 2272 C C . GLU B 1 138 ? 4.387 22.656 21.109 1 74.94 138 GLU B C 1
ATOM 2274 O O . GLU B 1 138 ? 4.551 21.844 22.031 1 74.94 138 GLU B O 1
ATOM 2279 N N . PRO B 1 139 ? 4.848 23.938 21.109 1 64.69 139 PRO B N 1
ATOM 2280 C CA . PRO B 1 139 ? 5.312 24.422 22.406 1 64.69 139 PRO B CA 1
ATOM 2281 C C . PRO B 1 139 ? 4.297 24.203 23.531 1 64.69 139 PRO B C 1
ATOM 2283 O O . PRO B 1 139 ? 3.088 24.234 23.281 1 64.69 139 PRO B O 1
ATOM 2286 N N . SER B 1 140 ? 4.684 23.328 24.516 1 55.09 140 SER B N 1
ATOM 2287 C CA . SER B 1 140 ? 3.855 23.125 25.688 1 55.09 140 SER B CA 1
ATOM 2288 C C . SER B 1 140 ? 3.271 24.453 26.188 1 55.09 140 SER B C 1
ATOM 2290 O O . SER B 1 140 ? 3.969 25.469 26.234 1 55.09 140 SER B O 1
ATOM 2292 N N . GLU B 1 141 ? 2.047 24.703 25.922 1 48.19 141 GLU B N 1
ATOM 2293 C CA . GLU B 1 141 ? 1.488 25.859 26.625 1 48.19 141 GLU B CA 1
ATOM 2294 C C . GLU B 1 141 ? 1.942 25.891 28.078 1 48.19 141 GLU B C 1
ATOM 2296 O O . GLU B 1 141 ? 1.693 24.938 28.828 1 48.19 141 GLU B O 1
ATOM 2301 N N . THR B 1 142 ? 3.08 26.219 28.5 1 42.62 142 THR B N 1
ATOM 2302 C CA . THR B 1 142 ? 3.283 26.594 29.891 1 42.62 142 THR B CA 1
ATOM 2303 C C . THR B 1 142 ? 2.105 27.422 30.406 1 42.62 142 THR B C 1
ATOM 2305 O O . THR B 1 142 ? 1.839 28.516 29.891 1 42.62 142 THR B O 1
ATOM 2308 N N . LYS B 1 143 ? 1.006 26.734 30.984 1 39.91 143 LYS B N 1
ATOM 2309 C CA . LYS B 1 143 ? 0.277 27.469 32.031 1 39.91 143 LYS B CA 1
ATOM 2310 C C . LYS B 1 143 ? 1.201 27.875 33.156 1 39.91 143 LYS B C 1
ATOM 2312 O O . LYS B 1 143 ? 2.051 27.094 33.594 1 39.91 143 LYS B O 1
#

Sequence (286 aa):
MSSSLYKICFIRRRPDLTEEQFYDYWRNVHAPKIAYWSKKHGIIGYTQIHTSSALRQPLTATPLPLAVMDFDGAVIWEIPSLEHFFNAFNDPYYLNVIAPDEDNFLDKSKEVATVTLGHFHNIVAGGEPLIDYSEAAEPSETKMSSSLYKICFIRRRPDLTEEQFYDYWRNVHAPKIAYWSKKHGIIGYTQIHTSSALRQPLTATPLPLAVMDFDGAVIWEIPSLEHFFNAFNDPYYLNVIAPDEDNFLDKSKEVATVTLGHFHNIVAGGEPLIDYSEAAEPSETK

pLDDT: mean 88.38, std 12.35, range [38.28, 98.31]

Foldseek 3Di:
DQFWKKKKWFFAWDPVDDLVRLVCCVPPPQVVLVVVLCVVLVWPDKDKFADDPVNQVVVVVDPDPDDGDDGRIMMITTGSDPVSVVVSCPDPSNVPPNVVSCVVITDVVPVGIDMDMDGDDDQDDPRHGPDDDPVVDDPPPPD/DQFWKKKKWFFAWDPVDDLVRLVCCVPPPQVVLVVVLCVVLVWPDKDKFADDPVNQVVVVVDPDPDDGDDGRIMMITTGSDPVSVVVSCPDPSNVPPNVVSCVVITDVVPVGTDMDMDGDDDQDDPRHGPDDDPVVDDPDPPD

Radius of gyration: 19.67 Å; Cα contacts (8 Å, |Δi|>4): 552; chains: 2; bounding box: 41×68×53 Å

=== Feature glossary ===
The record interleaves many kinds of information about one protein. Here is each kind framed as the question it answers.

Q: Are the domains correctly placed relative to each other?
A: Predicted aligned error is AlphaFold's pairwise confidence. Unlike pLDDT (per-residue), PAE is per-residue-pair and captures whether two parts of the structure are correctly placed relative to each other. Units are ångströms of expected positional error.

Q: Which residues are in helices, strands, or loops?
A: Eight-state secondary structure (DSSP): H is the canonical α-helix, G the tighter 3₁₀-helix, I the wider π-helix; E/B are β-structure, T and S are turns and bends, and '-' is everything else. DSSP derives these from the pattern of main-chain N–H···O=C hydrogen bonds, not from the sequence.

Q: What if only a Cα trace is available?
A: P-SEA three-state annotation labels each residue as helix, strand, or coil based purely on the geometry of the Cα trace. It serves as a fallback when the full backbone (and thus DSSP) is unavailable.

Q: What are the backbone torsion angles?
A: φ (phi) and ψ (psi) are the two rotatable backbone dihedrals per residue: φ is the C(i-1)–N–Cα–C torsion, ψ is the N–Cα–C–N(i+1) torsion, both in degrees on (−180°, 180°]. α-helical residues cluster near (−60°, −45°); β-strand residues near (−120°, +130°). A Ramachandran plot is simply a scatter of (φ, ψ) for every residue.

Q: What known structures does this most resemble?
A: Structural nearest neighbors (via Foldseek easy-search vs the PDB). Reported per hit: target PDB id, E-value, and alignment TM-score. A TM-score above ~0.5 is the conventional threshold for 'same fold'.

Q: What family and function is it annotated with?
A: Database cross-references. InterPro integrates a dozen domain/family signature databases into unified entries with residue-range hits. GO terms attach function/process/location labels with evidence codes. CATH codes position the fold in a four-level structural taxonomy. Organism is the NCBI-taxonomy species name.

Q: Which residues are buried vs exposed?
A: Solvent accessibility: the surface area of each residue that a 1.4 Å water probe can touch, in Å². When only backbone atoms are present the absolute values are lower than full-atom SASA (side chains contribute most of the area) and are flagged as backbone-only.

Q: What do the diagnostic plots show?
A: Three diagnostic plots accompany the record. The Cα contact map visualizes the tertiary structure as a 2D adjacency matrix (8 Å cutoff, sequence-local contacts suppressed). The Ramachandran plot shows the distribution of backbone (φ, ψ) torsions, with points in the α and β basins reflecting secondary structure content. The PAE plot shows AlphaFold's inter-residue confidence as a color matrix.

Q: What is the amino-acid chain?
A: The amino-acid sequence is the protein's primary structure: the linear order of residues from the N-terminus to the C-terminus, written in one-letter code. Everything else here — the 3D coordinates, the secondary structure, the domain annotations — is ultimately a consequence of this string.

Q: What do the rendered images show?
A: The six renders are orthographic views along the three Cartesian axes in both directions. Representation (cartoon, sticks, or surface) and color scheme (sequence-rainbow or by-chain) vary across proteins so the training set covers all the common visualization conventions.

Q: Where is each backbone atom in 3D?
A: The mmCIF table is the protein's shape written out atom by atom. For each backbone N, Cα, C, and carbonyl O, it records an (x, y, z) coordinate triple in Å plus the residue type, chain letter, and residue number.

Q: How mobile is each atom in the crystal?
A: For experimental (PDB) structures, the B-factor (temperature factor) quantifies the positional spread of each atom in the crystal — a combination of thermal vibration and static disorder — in units of Å². High B-factors mark flexible loops or poorly resolved regions; low B-factors mark the rigid, well-ordered core.

Q: How big and how compact is the whole molecule?
A: Three whole-structure scalars: the radius of gyration (RMS distance of Cα from centroid, in Å), the count of Cα–Cα contacts (pairs closer than 8 Å and separated by more than four residues in sequence — i.e. tertiary, not local, contacts), and the bounding-box dimensions. Together they distinguish compact globular folds from extended fibres or disordered chains.

Q: What does the local fold look like, residue by residue?
A: A 3Di character summarizes, for each residue, the relative orientation of the Cα frame of its nearest spatial neighbor. Because it encodes fold topology rather than chemistry, 3Di alignments detect remote structural similarity that sequence alignment misses.

Q: How confident is the AlphaFold model at each residue?
A: For AlphaFold models, the B-factor field carries pLDDT — the model's own estimate of local accuracy on a 0–100 scale. Regions with pLDDT<50 should be treated as essentially unmodeled; they often correspond to intrinsically disordered segments.